Protein AF-A0A0R3PK81-F1 (afdb_monomer)

Radius of gyration: 46.03 Å; Cα contacts (8 Å, |Δi|>4): 263; chains: 1; bounding box: 126×79×112 Å

Structure (mmCIF, N/CA/C/O backbone):
data_AF-A0A0R3PK81-F1
#
_entry.id   AF-A0A0R3PK81-F1
#
loop_
_atom_site.group_PDB
_atom_site.id
_atom_site.type_symbol
_atom_site.label_atom_id
_atom_site.label_alt_id
_atom_site.label_comp_id
_atom_site.label_asym_id
_atom_site.label_entity_id
_atom_site.label_seq_id
_atom_site.pdbx_PDB_ins_code
_atom_site.Cartn_x
_atom_site.Cartn_y
_atom_site.Cartn_z
_atom_site.occupancy
_atom_site.B_iso_or_equiv
_atom_site.auth_seq_id
_atom_site.auth_comp_id
_atom_site.auth_asym_id
_atom_site.auth_atom_id
_atom_site.pdbx_PDB_model_num
ATOM 1 N N . MET A 1 1 ? 21.474 -18.000 -11.368 1.00 35.50 1 MET A N 1
ATOM 2 C CA . MET A 1 1 ? 22.900 -18.388 -11.337 1.00 35.50 1 MET A CA 1
ATOM 3 C C . MET A 1 1 ? 23.414 -18.662 -12.756 1.00 35.50 1 MET A C 1
ATOM 5 O O . MET A 1 1 ? 23.662 -19.806 -13.088 1.00 35.50 1 MET A O 1
ATOM 9 N N . TYR A 1 2 ? 23.562 -17.634 -13.599 1.00 37.22 2 TYR A N 1
ATOM 10 C CA . TYR A 1 2 ? 24.177 -17.750 -14.938 1.00 37.22 2 TYR A CA 1
ATOM 11 C C . TYR A 1 2 ? 24.846 -16.418 -15.318 1.00 37.22 2 TYR A C 1
ATOM 13 O O . TYR A 1 2 ? 24.471 -15.775 -16.287 1.00 37.22 2 TYR A O 1
ATOM 21 N N . GLY A 1 3 ? 25.775 -15.944 -14.482 1.00 41.06 3 GLY A N 1
ATOM 22 C CA . GLY A 1 3 ? 26.511 -14.689 -14.717 1.00 41.06 3 GLY A CA 1
ATOM 23 C C . GLY A 1 3 ? 28.034 -14.844 -14.759 1.00 41.06 3 GLY A C 1
ATOM 24 O O . GLY A 1 3 ? 28.729 -13.868 -14.997 1.00 41.06 3 GLY A O 1
ATOM 25 N N . GLY A 1 4 ? 28.566 -16.049 -14.517 1.00 43.94 4 GLY A N 1
ATOM 26 C CA . GLY A 1 4 ? 30.013 -16.268 -14.403 1.00 43.94 4 GLY A CA 1
ATOM 27 C C . GLY A 1 4 ? 30.737 -16.478 -15.736 1.00 43.94 4 GLY A C 1
ATOM 28 O O . GLY A 1 4 ? 31.872 -16.044 -15.874 1.00 43.94 4 GLY A O 1
ATOM 29 N N . GLN A 1 5 ? 30.096 -17.107 -16.729 1.00 47.59 5 GLN A N 1
ATOM 30 C CA . GLN A 1 5 ? 30.766 -17.498 -17.983 1.00 47.59 5 GLN A CA 1
ATOM 31 C C . GLN A 1 5 ? 31.232 -16.293 -18.817 1.00 47.59 5 GLN A C 1
ATOM 33 O O . GLN A 1 5 ? 32.364 -16.283 -19.283 1.00 47.59 5 GLN A O 1
ATOM 38 N N . SER A 1 6 ? 30.431 -15.224 -18.889 1.00 56.00 6 SER A N 1
ATOM 39 C CA . SER A 1 6 ? 30.770 -14.030 -19.679 1.00 56.00 6 SER A CA 1
ATOM 40 C C . SER A 1 6 ? 32.019 -13.286 -19.187 1.00 56.00 6 SER A C 1
ATOM 42 O O . SER A 1 6 ? 32.659 -12.599 -19.979 1.00 56.00 6 SER A O 1
ATOM 44 N N . ALA A 1 7 ? 32.362 -13.388 -17.899 1.00 56.62 7 ALA A N 1
ATOM 45 C CA . ALA A 1 7 ? 33.533 -12.716 -17.340 1.00 56.62 7 ALA A CA 1
ATOM 46 C C . ALA A 1 7 ? 34.827 -13.482 -17.656 1.00 56.62 7 ALA A C 1
ATOM 48 O O . ALA A 1 7 ? 35.825 -12.871 -18.034 1.00 56.62 7 ALA A O 1
ATOM 49 N N . TYR A 1 8 ? 34.798 -14.816 -17.568 1.00 60.50 8 TYR A N 1
ATOM 50 C CA . TYR A 1 8 ? 35.951 -15.654 -17.905 1.00 60.50 8 TYR A CA 1
ATOM 51 C C . TYR A 1 8 ? 36.264 -15.634 -19.403 1.00 60.50 8 TYR A C 1
ATOM 53 O O . TYR A 1 8 ? 37.434 -15.507 -19.753 1.00 60.50 8 TYR A O 1
ATOM 61 N N . ASP A 1 9 ? 35.249 -15.655 -20.272 1.00 64.75 9 ASP A N 1
ATOM 62 C CA . ASP A 1 9 ? 35.452 -15.556 -21.726 1.00 64.75 9 ASP A CA 1
ATOM 63 C C . ASP A 1 9 ? 36.119 -14.223 -22.105 1.00 64.75 9 ASP A C 1
ATOM 65 O O . ASP A 1 9 ? 37.091 -14.194 -22.858 1.00 64.75 9 ASP A O 1
ATOM 69 N N . SER A 1 10 ? 35.696 -13.120 -21.475 1.00 72.81 10 SER A N 1
ATOM 70 C CA . SER A 1 10 ? 36.323 -11.809 -21.689 1.00 72.81 10 SER A CA 1
ATOM 71 C C . SER A 1 10 ? 37.778 -11.746 -21.205 1.00 72.81 10 SER A C 1
ATOM 73 O O . SER A 1 10 ? 38.614 -11.095 -21.830 1.00 72.81 10 SER A O 1
ATOM 75 N N . LEU A 1 11 ? 38.109 -12.446 -20.115 1.00 73.31 11 LEU A N 1
ATOM 76 C CA . LEU A 1 11 ? 39.470 -12.502 -19.586 1.00 73.31 11 LEU A CA 1
ATOM 77 C C . LEU A 1 11 ? 40.384 -13.332 -20.496 1.00 73.31 11 LEU A C 1
ATOM 79 O O . LEU A 1 11 ? 41.530 -12.948 -20.721 1.00 73.31 11 LEU A O 1
ATOM 83 N N . ILE A 1 12 ? 39.868 -14.428 -21.059 1.00 78.88 12 ILE A N 1
ATOM 84 C CA . ILE A 1 12 ? 40.581 -15.255 -22.040 1.00 78.88 12 ILE A CA 1
ATOM 85 C C . ILE A 1 12 ? 40.908 -14.428 -23.288 1.00 78.88 12 ILE A C 1
ATOM 87 O O . ILE A 1 12 ? 42.059 -14.430 -23.723 1.00 78.88 12 ILE A O 1
ATOM 91 N N . ASP A 1 13 ? 39.958 -13.647 -23.805 1.00 80.38 13 ASP A N 1
ATOM 92 C CA . ASP A 1 13 ? 40.183 -12.771 -24.960 1.00 80.38 13 ASP A CA 1
ATOM 93 C C . ASP A 1 13 ? 41.237 -11.687 -24.679 1.00 80.38 13 ASP A C 1
ATOM 95 O O . ASP A 1 13 ? 42.085 -11.385 -25.524 1.00 80.38 13 ASP A O 1
ATOM 99 N N . VAL A 1 14 ? 41.240 -11.115 -23.472 1.00 81.94 14 VAL A N 1
ATOM 100 C CA . VAL A 1 14 ? 42.253 -10.134 -23.047 1.00 81.94 14 VAL A CA 1
ATOM 101 C C . VAL A 1 14 ? 43.639 -10.779 -22.932 1.00 81.94 14 VAL A C 1
ATOM 103 O O . VAL A 1 14 ? 44.624 -10.206 -23.410 1.00 81.94 14 VAL A O 1
ATOM 106 N N . CYS A 1 15 ? 43.729 -11.981 -22.359 1.00 81.25 15 CYS A N 1
ATOM 107 C CA . CYS A 1 15 ? 44.971 -12.749 -22.272 1.00 81.25 15 CYS A CA 1
ATOM 108 C C . CYS A 1 15 ? 45.504 -13.126 -23.661 1.00 81.25 15 CYS A C 1
ATOM 110 O O . CYS A 1 15 ? 46.689 -12.934 -23.931 1.00 81.25 15 CYS A O 1
ATOM 112 N N . LEU A 1 16 ? 44.635 -13.591 -24.564 1.00 82.62 16 LEU A N 1
ATOM 113 C CA . LEU A 1 16 ? 44.986 -13.936 -25.943 1.00 82.62 16 LEU A CA 1
ATOM 114 C C . LEU A 1 16 ? 45.496 -12.721 -26.717 1.00 82.62 16 LEU A C 1
ATOM 116 O O . LEU A 1 16 ? 46.513 -12.810 -27.399 1.00 82.62 16 LEU A O 1
ATOM 120 N N . ASN A 1 17 ? 44.855 -11.562 -26.571 1.00 83.75 17 ASN A N 1
ATOM 121 C CA . ASN A 1 17 ? 45.308 -10.330 -27.213 1.00 83.75 17 ASN A CA 1
ATOM 122 C C . ASN A 1 17 ? 46.678 -9.870 -26.691 1.00 83.75 17 ASN A C 1
ATOM 124 O O . ASN A 1 17 ? 47.531 -9.461 -27.481 1.00 83.75 17 ASN A O 1
ATOM 128 N N . SER A 1 18 ? 46.916 -9.983 -25.381 1.00 83.00 18 SER A N 1
ATOM 129 C CA . SER A 1 18 ? 48.207 -9.660 -24.761 1.00 83.00 18 SER A CA 1
ATOM 130 C C . SER A 1 18 ? 49.312 -10.634 -25.191 1.00 83.00 18 SER A C 1
ATOM 132 O O . SER A 1 18 ? 50.423 -10.210 -25.509 1.00 83.00 18 SER A O 1
ATOM 134 N N . ALA A 1 19 ? 49.007 -11.931 -25.263 1.00 82.31 19 ALA A N 1
ATOM 135 C CA . ALA A 1 19 ? 49.927 -12.953 -25.754 1.00 82.31 19 ALA A CA 1
ATOM 136 C C . ALA A 1 19 ? 50.257 -12.744 -27.238 1.00 82.31 19 ALA A C 1
ATOM 138 O O . ALA A 1 19 ? 51.425 -12.745 -27.622 1.00 82.31 19 ALA A O 1
ATOM 139 N N . MET A 1 20 ? 49.250 -12.469 -28.070 1.00 82.38 20 MET A N 1
ATOM 140 C CA . MET A 1 20 ? 49.435 -12.197 -29.497 1.00 82.38 20 MET A CA 1
ATOM 141 C C . MET A 1 20 ? 50.220 -10.907 -29.749 1.00 82.38 20 MET A C 1
ATOM 143 O O . MET A 1 20 ? 50.983 -10.846 -30.712 1.00 82.38 20 MET A O 1
ATOM 147 N N . ALA A 1 21 ? 50.085 -9.889 -28.895 1.00 82.69 21 ALA A N 1
ATOM 148 C CA . ALA A 1 21 ? 50.913 -8.687 -28.963 1.00 82.69 21 ALA A CA 1
ATOM 149 C C . ALA A 1 21 ? 52.400 -9.008 -28.731 1.00 82.69 21 ALA A C 1
ATOM 151 O O . ALA A 1 21 ? 53.239 -8.541 -29.498 1.00 82.69 21 ALA A O 1
ATOM 152 N N . ASN A 1 22 ? 52.718 -9.867 -27.757 1.00 80.50 22 ASN A N 1
ATOM 153 C CA . ASN A 1 22 ? 54.088 -10.331 -27.521 1.00 80.50 22 ASN A CA 1
ATOM 154 C C . ASN A 1 22 ? 54.607 -11.176 -28.696 1.00 80.50 22 ASN A C 1
ATOM 156 O O . ASN A 1 22 ? 55.703 -10.931 -29.197 1.00 80.50 22 ASN A O 1
ATOM 160 N N . VAL A 1 23 ? 53.798 -12.110 -29.206 1.00 83.06 23 VAL A N 1
ATOM 161 C CA . VAL A 1 23 ? 54.170 -12.986 -30.334 1.00 83.06 23 VAL A CA 1
ATOM 162 C C . VAL A 1 23 ? 54.438 -12.193 -31.618 1.00 83.06 23 VAL A C 1
ATOM 164 O O . VAL A 1 23 ? 55.363 -12.518 -32.357 1.00 83.06 23 VAL A O 1
ATOM 167 N N . ARG A 1 24 ? 53.696 -11.104 -31.867 1.00 82.44 24 ARG A N 1
ATOM 168 C CA . ARG A 1 24 ? 53.900 -10.216 -33.029 1.00 82.44 24 ARG A CA 1
ATOM 169 C C . ARG A 1 24 ? 55.255 -9.502 -33.040 1.00 82.44 24 ARG A C 1
ATOM 171 O O . ARG A 1 24 ? 55.655 -9.015 -34.093 1.00 82.44 24 ARG A O 1
ATOM 178 N N . THR A 1 25 ? 55.938 -9.415 -31.900 1.00 83.94 25 THR A N 1
ATOM 179 C CA . THR A 1 25 ? 57.243 -8.739 -31.777 1.00 83.94 25 THR A CA 1
ATOM 180 C C . THR A 1 25 ? 58.446 -9.674 -31.934 1.00 83.94 25 THR A C 1
ATOM 182 O O . THR A 1 25 ? 59.580 -9.200 -31.963 1.00 83.94 25 THR A O 1
ATOM 185 N N . LEU A 1 26 ? 58.218 -10.986 -32.057 1.00 83.19 26 LEU A N 1
ATOM 186 C CA . LEU A 1 26 ? 59.272 -11.998 -32.153 1.00 83.19 26 LEU A CA 1
ATOM 187 C C . LEU A 1 26 ? 59.778 -12.178 -33.594 1.00 83.19 26 LEU A C 1
ATOM 189 O O . LEU A 1 26 ? 59.037 -12.000 -34.561 1.00 83.19 26 LEU A O 1
ATOM 193 N N . SER A 1 27 ? 61.050 -12.565 -33.743 1.00 84.50 27 SER A N 1
ATOM 194 C CA . SER A 1 27 ? 61.638 -12.901 -35.048 1.00 84.50 27 SER A CA 1
ATOM 195 C C . SER A 1 27 ? 61.218 -14.300 -35.523 1.00 84.50 27 SER A C 1
ATOM 197 O O . SER A 1 27 ? 60.822 -15.148 -34.725 1.00 84.50 27 SER A O 1
ATOM 199 N N . MET A 1 28 ? 61.336 -14.581 -36.827 1.00 79.62 28 MET A N 1
ATOM 200 C CA . MET A 1 28 ? 60.964 -15.886 -37.409 1.00 79.62 28 MET A CA 1
ATOM 201 C C . MET A 1 28 ? 61.693 -17.082 -36.774 1.00 79.62 28 MET A C 1
ATOM 203 O O . MET A 1 28 ? 61.112 -18.156 -36.633 1.00 79.62 28 MET A O 1
ATOM 207 N N . GLU A 1 29 ? 62.945 -16.900 -36.354 1.00 79.94 29 GLU A N 1
ATOM 208 C CA . GLU A 1 29 ? 63.713 -17.931 -35.645 1.00 79.94 29 GLU A CA 1
ATOM 209 C C . GLU A 1 29 ? 63.121 -18.203 -34.255 1.00 79.94 29 GLU A C 1
ATOM 211 O O . GLU A 1 29 ? 62.910 -19.354 -33.881 1.00 79.94 29 GLU A O 1
ATOM 216 N N . GLN A 1 30 ? 62.744 -17.145 -33.531 1.00 77.88 30 GLN A N 1
ATOM 217 C CA . GLN A 1 30 ? 62.122 -17.240 -32.209 1.00 77.88 30 GLN A CA 1
ATOM 218 C C . GLN A 1 30 ? 60.699 -17.812 -32.267 1.00 77.88 30 GLN A C 1
ATOM 220 O O . GLN A 1 30 ? 60.292 -18.520 -31.352 1.00 77.88 30 GLN A O 1
ATOM 225 N N . LEU A 1 31 ? 59.949 -17.531 -33.337 1.00 80.44 31 LEU A N 1
ATOM 226 C CA . LEU A 1 31 ? 58.626 -18.107 -33.603 1.00 80.44 31 LEU A CA 1
ATOM 227 C C . LEU A 1 31 ? 58.701 -19.607 -33.908 1.00 80.44 31 LEU A C 1
ATOM 229 O O . LEU A 1 31 ? 57.870 -20.367 -33.416 1.00 80.44 31 LEU A O 1
ATOM 233 N N . ASN A 1 32 ? 59.711 -20.047 -34.662 1.00 80.88 32 ASN A N 1
ATOM 234 C CA . ASN A 1 32 ? 59.961 -21.474 -34.864 1.00 80.88 32 ASN A CA 1
ATOM 235 C C . ASN A 1 32 ? 60.354 -22.156 -33.548 1.00 80.88 32 ASN A C 1
ATOM 237 O O . ASN A 1 32 ? 59.813 -23.207 -33.222 1.00 80.88 32 ASN A O 1
ATOM 241 N N . GLU A 1 33 ? 61.223 -21.545 -32.742 1.00 80.31 33 GLU A N 1
ATOM 242 C CA . GLU A 1 33 ? 61.550 -22.075 -31.411 1.00 80.31 33 GLU A CA 1
ATOM 243 C C . GLU A 1 33 ? 60.333 -22.127 -30.475 1.00 80.31 33 GLU A C 1
ATOM 245 O O . GLU A 1 33 ? 60.235 -23.042 -29.662 1.00 80.31 33 GLU A O 1
ATOM 250 N N . LEU A 1 34 ? 59.396 -21.183 -30.598 1.00 81.31 34 LEU A N 1
ATOM 251 C CA . LEU A 1 34 ? 58.142 -21.173 -29.842 1.00 81.31 34 LEU A CA 1
ATOM 252 C C . LEU A 1 34 ? 57.194 -22.306 -30.281 1.00 81.31 34 LEU A C 1
ATOM 254 O O . LEU A 1 34 ? 56.541 -22.913 -29.440 1.00 81.31 34 LEU A O 1
ATOM 258 N N . LEU A 1 35 ? 57.134 -22.612 -31.581 1.00 79.00 35 LEU A N 1
ATOM 259 C CA . LEU A 1 35 ? 56.291 -23.677 -32.144 1.00 79.00 35 LEU A CA 1
ATOM 260 C C . LEU A 1 35 ? 56.758 -25.088 -31.770 1.00 79.00 35 LEU A C 1
ATOM 262 O O . LEU A 1 35 ? 55.932 -25.991 -31.671 1.00 79.00 35 LEU A O 1
ATOM 266 N N . TYR A 1 36 ? 58.064 -25.284 -31.577 1.00 81.62 36 TYR A N 1
ATOM 267 C CA . TYR A 1 36 ? 58.646 -26.605 -31.315 1.00 81.62 36 TYR A CA 1
ATOM 268 C C . TYR A 1 36 ? 59.046 -26.838 -29.850 1.00 81.62 36 TYR A C 1
ATOM 270 O O . TYR A 1 36 ? 59.530 -27.923 -29.530 1.00 81.62 36 TYR A O 1
ATOM 278 N N . ASN A 1 37 ? 58.870 -25.856 -28.956 1.00 83.69 37 ASN A N 1
ATOM 279 C CA . ASN A 1 37 ? 59.306 -25.964 -27.564 1.00 83.69 37 ASN A CA 1
ATOM 280 C C . ASN A 1 37 ? 58.230 -25.475 -26.578 1.00 83.69 37 ASN A C 1
ATOM 282 O O . ASN A 1 37 ? 58.131 -24.285 -26.273 1.00 83.69 37 ASN A O 1
ATOM 286 N N . GLU A 1 38 ? 57.447 -26.417 -26.043 1.00 80.88 38 GLU A N 1
ATOM 287 C CA . GLU A 1 38 ? 56.318 -26.156 -25.131 1.00 80.88 38 GLU A CA 1
ATOM 288 C C . GLU A 1 38 ? 56.734 -25.403 -23.856 1.00 80.88 38 GLU A C 1
ATOM 290 O O . GLU A 1 38 ? 56.055 -24.474 -23.435 1.00 80.88 38 GLU A O 1
ATOM 295 N N . SER A 1 39 ? 57.923 -25.681 -23.312 1.00 84.81 39 SER A N 1
ATOM 296 C CA . SER A 1 39 ? 58.460 -24.974 -22.133 1.00 84.81 39 SER A CA 1
ATOM 297 C C . SER A 1 39 ? 58.601 -23.454 -22.329 1.00 84.81 39 SER A C 1
ATOM 299 O O . SER A 1 39 ? 58.505 -22.658 -21.388 1.00 84.81 39 SER A O 1
ATOM 301 N N . ARG A 1 40 ? 58.815 -23.020 -23.575 1.00 80.25 40 ARG A N 1
ATOM 302 C CA . ARG A 1 40 ? 58.927 -21.604 -23.925 1.00 80.25 40 ARG A CA 1
ATOM 303 C C . ARG A 1 40 ? 57.557 -20.949 -24.089 1.00 80.25 40 ARG A C 1
ATOM 305 O O . ARG A 1 40 ? 57.422 -19.766 -23.789 1.00 80.25 40 ARG A O 1
ATOM 312 N N . LEU A 1 41 ? 56.551 -21.715 -24.511 1.00 80.81 41 LEU A N 1
ATOM 313 C CA . LEU A 1 41 ? 55.152 -21.290 -24.487 1.00 80.81 41 LEU A CA 1
ATOM 314 C C . LEU A 1 41 ? 54.662 -21.126 -23.045 1.00 80.81 41 LEU A C 1
ATOM 316 O O . LEU A 1 41 ? 54.099 -20.083 -22.731 1.00 80.81 41 LEU A O 1
ATOM 320 N N . ASP A 1 42 ? 54.962 -22.075 -22.158 1.00 83.75 42 ASP A N 1
ATOM 321 C CA . ASP A 1 42 ? 54.586 -21.990 -20.741 1.00 83.75 42 ASP A CA 1
ATOM 322 C C . ASP A 1 42 ? 55.223 -20.778 -20.054 1.00 83.75 42 ASP A C 1
ATOM 324 O O . ASP A 1 42 ? 54.539 -20.003 -19.393 1.00 83.75 42 ASP A O 1
ATOM 328 N N . SER A 1 43 ? 56.514 -20.524 -20.292 1.00 83.56 43 SER A N 1
ATOM 329 C CA . SER A 1 43 ? 57.165 -19.330 -19.730 1.00 83.56 43 SER A CA 1
ATOM 330 C C . SER A 1 43 ? 56.619 -18.015 -20.306 1.00 83.56 43 SER A C 1
ATOM 332 O O . SER A 1 43 ? 56.566 -17.011 -19.593 1.00 83.56 43 SER A O 1
ATOM 334 N N . LEU A 1 44 ? 56.159 -18.003 -21.565 1.00 82.50 44 LEU A N 1
ATOM 335 C CA . LEU A 1 44 ? 55.450 -16.859 -22.141 1.00 82.50 44 LEU A CA 1
ATOM 336 C C . LEU A 1 44 ? 54.091 -16.655 -21.457 1.00 82.50 44 LEU A C 1
ATOM 338 O O . LEU A 1 44 ? 53.754 -15.518 -21.134 1.00 82.50 44 LEU A O 1
ATOM 342 N N . ILE A 1 45 ? 53.345 -17.731 -21.207 1.00 82.75 45 ILE A N 1
ATOM 343 C CA . ILE A 1 45 ? 52.053 -17.710 -20.511 1.00 82.75 45 ILE A CA 1
ATOM 344 C C . ILE A 1 45 ? 52.234 -17.212 -19.066 1.00 82.75 45 ILE A C 1
ATOM 346 O O . ILE A 1 45 ? 51.557 -16.269 -18.663 1.00 82.75 45 ILE A O 1
ATOM 350 N N . ASP A 1 46 ? 53.209 -17.732 -18.322 1.00 83.75 46 ASP A N 1
ATOM 351 C CA . ASP A 1 46 ? 53.513 -17.299 -16.949 1.00 83.75 46 ASP A CA 1
ATOM 352 C C . ASP A 1 46 ? 53.985 -15.836 -16.868 1.00 83.75 46 ASP A C 1
ATOM 354 O O . ASP A 1 46 ? 53.774 -15.148 -15.864 1.00 83.75 46 ASP A O 1
ATOM 358 N N . SER A 1 47 ? 54.611 -15.329 -17.937 1.00 82.56 47 SER A N 1
ATOM 359 C CA . SER A 1 47 ? 55.032 -13.927 -18.028 1.00 82.56 47 SER A CA 1
ATOM 360 C C . SER A 1 47 ? 53.871 -12.951 -18.241 1.00 82.56 47 SER A C 1
ATOM 362 O O . SER A 1 47 ? 54.044 -11.744 -18.032 1.00 82.56 47 SER A O 1
ATOM 364 N N . LEU A 1 48 ? 52.690 -13.443 -18.644 1.00 85.69 48 LEU A N 1
ATOM 365 C CA . LEU A 1 48 ? 51.531 -12.592 -18.886 1.00 85.69 48 LEU A CA 1
ATOM 366 C C . LEU A 1 48 ? 51.095 -11.915 -17.578 1.00 85.69 48 LEU A C 1
ATOM 368 O O . LEU A 1 48 ? 50.866 -12.585 -16.564 1.00 85.69 48 LEU A O 1
ATOM 372 N N . PRO A 1 49 ? 50.927 -10.581 -17.577 1.00 82.31 49 PRO A N 1
ATOM 373 C CA . PRO A 1 49 ? 50.585 -9.840 -16.368 1.00 82.31 49 PRO A CA 1
ATOM 374 C C . PRO A 1 49 ? 49.236 -10.273 -15.781 1.00 82.31 49 PRO A C 1
ATOM 376 O O . PRO A 1 49 ? 49.085 -10.259 -14.562 1.00 82.31 49 PRO A O 1
ATOM 379 N N . GLN A 1 50 ? 48.300 -10.702 -16.636 1.00 82.81 50 GLN A N 1
ATOM 380 C CA . GLN A 1 50 ? 46.977 -11.191 -16.250 1.00 82.81 50 GLN A CA 1
ATOM 381 C C . GLN A 1 50 ? 47.029 -12.527 -15.503 1.00 82.81 50 GLN A C 1
ATOM 383 O O . GLN A 1 50 ? 46.169 -12.784 -14.678 1.00 82.81 50 GLN A O 1
ATOM 388 N N . ILE A 1 51 ? 48.015 -13.386 -15.774 1.00 83.25 51 ILE A N 1
ATOM 389 C CA . ILE A 1 51 ? 48.161 -14.679 -15.084 1.00 83.25 51 ILE A CA 1
ATOM 390 C C . ILE A 1 51 ? 48.941 -14.484 -13.784 1.00 83.25 51 ILE A C 1
ATOM 392 O O . ILE A 1 51 ? 48.586 -15.038 -12.744 1.00 83.25 51 ILE A O 1
ATOM 396 N N . ARG A 1 52 ? 49.946 -13.604 -13.809 1.00 84.94 52 ARG A N 1
ATOM 397 C CA . ARG A 1 52 ? 50.764 -13.273 -12.641 1.00 84.94 52 ARG A CA 1
ATOM 398 C C . ARG A 1 52 ? 49.992 -12.550 -11.529 1.00 84.94 52 ARG A C 1
ATOM 400 O O . ARG A 1 52 ? 50.401 -12.637 -10.375 1.00 84.94 52 ARG A O 1
ATOM 407 N N . CYS A 1 53 ? 48.912 -11.827 -11.841 1.00 85.50 53 CYS A N 1
ATOM 408 C CA . CYS A 1 53 ? 48.099 -11.135 -10.832 1.00 85.50 53 CYS A CA 1
ATOM 409 C C . CYS A 1 53 ? 47.078 -12.044 -10.123 1.00 85.50 53 CYS A C 1
ATOM 411 O O . CYS A 1 53 ? 46.707 -11.747 -8.987 1.00 85.50 53 CYS A O 1
ATOM 413 N N . LEU A 1 54 ? 46.691 -13.182 -10.718 1.00 84.75 54 LEU A N 1
ATOM 414 C CA . LEU A 1 54 ? 45.678 -14.091 -10.156 1.00 84.75 54 LEU A CA 1
ATOM 415 C C . LEU A 1 54 ? 46.009 -14.613 -8.746 1.00 84.75 54 LEU A C 1
ATOM 417 O O . LEU A 1 54 ? 45.101 -14.652 -7.914 1.00 84.75 54 LEU A O 1
ATOM 421 N N . PRO A 1 55 ? 47.257 -15.002 -8.408 1.00 88.00 55 PRO A N 1
ATOM 422 C CA . PRO A 1 55 ? 47.588 -15.424 -7.048 1.00 88.00 55 PRO A CA 1
ATOM 423 C C . PRO A 1 55 ? 47.379 -14.306 -6.021 1.00 88.00 55 PRO A C 1
ATOM 425 O O . PRO A 1 55 ? 46.828 -14.558 -4.951 1.00 88.00 55 PRO A O 1
ATOM 428 N N . THR A 1 56 ? 47.753 -13.070 -6.363 1.00 89.88 56 THR A N 1
ATOM 429 C CA . THR A 1 56 ? 47.570 -11.897 -5.499 1.00 89.88 56 THR A CA 1
ATOM 430 C C . THR A 1 56 ? 46.095 -11.537 -5.349 1.00 89.88 56 THR A C 1
ATOM 432 O O . THR A 1 56 ? 45.647 -11.262 -4.241 1.00 89.88 56 THR A O 1
ATOM 435 N N . GLU A 1 57 ? 45.312 -11.593 -6.429 1.00 87.38 57 GLU A N 1
ATOM 436 C CA . GLU A 1 57 ? 43.857 -11.396 -6.380 1.00 87.38 57 GLU A CA 1
ATOM 437 C C . GLU A 1 57 ? 43.170 -12.471 -5.531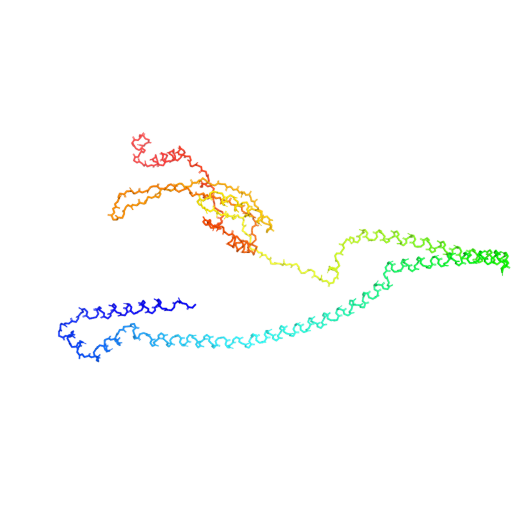 1.00 87.38 57 GLU A C 1
ATOM 439 O O . GLU A 1 57 ? 42.296 -12.163 -4.718 1.00 87.38 57 GLU A O 1
ATOM 444 N N . ARG A 1 58 ? 43.608 -13.731 -5.647 1.00 91.75 58 ARG A N 1
ATOM 445 C CA . ARG A 1 58 ? 43.128 -14.836 -4.809 1.00 91.75 58 ARG A CA 1
ATOM 446 C C . ARG A 1 58 ? 43.439 -14.589 -3.337 1.00 91.75 58 ARG A C 1
ATOM 448 O O . ARG A 1 58 ? 42.567 -14.772 -2.494 1.00 91.75 58 ARG A O 1
ATOM 455 N N . GLU A 1 59 ? 44.669 -14.201 -3.016 1.00 93.94 59 GLU A N 1
ATOM 456 C CA . GLU A 1 59 ? 45.076 -13.890 -1.642 1.00 93.94 59 GLU A CA 1
ATOM 457 C C . GLU A 1 59 ? 44.314 -12.689 -1.079 1.00 93.94 59 GLU A C 1
ATOM 459 O O . GLU A 1 59 ? 43.847 -12.748 0.058 1.00 93.94 59 GLU A O 1
ATOM 464 N N . ALA A 1 60 ? 44.098 -11.647 -1.885 1.00 92.62 60 ALA A N 1
ATOM 465 C CA . ALA A 1 60 ? 43.283 -10.496 -1.514 1.00 92.62 60 ALA A CA 1
ATOM 466 C C . ALA A 1 60 ? 41.824 -10.899 -1.241 1.00 92.62 60 ALA A C 1
ATOM 468 O O . ALA A 1 60 ? 41.265 -10.517 -0.213 1.00 92.62 60 ALA A O 1
ATOM 469 N N . GLY A 1 61 ? 41.227 -11.732 -2.099 1.00 92.69 61 GLY A N 1
ATOM 470 C CA . GLY A 1 61 ? 39.875 -12.258 -1.905 1.00 92.69 61 GLY A CA 1
ATOM 471 C C . GLY A 1 61 ? 39.757 -13.156 -0.669 1.00 92.69 61 GLY A C 1
ATOM 472 O O . GLY A 1 61 ? 38.786 -13.062 0.080 1.00 92.69 61 GLY A O 1
ATOM 473 N N . LEU A 1 62 ? 40.766 -13.988 -0.395 1.00 94.69 62 LEU A N 1
ATOM 474 C CA . LEU A 1 62 ? 40.821 -14.800 0.824 1.00 94.69 62 LEU A CA 1
ATOM 475 C C . LEU A 1 62 ? 40.946 -13.930 2.078 1.00 94.69 62 LEU A C 1
ATOM 477 O O . LEU A 1 62 ? 40.237 -14.173 3.053 1.00 94.69 62 LEU A O 1
ATOM 481 N N . ALA A 1 63 ? 41.799 -12.906 2.052 1.00 95.31 63 ALA A N 1
ATOM 482 C CA . ALA A 1 63 ? 41.947 -11.962 3.154 1.00 95.31 63 ALA A CA 1
ATOM 483 C C . ALA A 1 63 ? 40.654 -11.170 3.401 1.00 95.31 63 ALA A C 1
ATOM 485 O O . ALA A 1 63 ? 40.252 -11.002 4.552 1.00 95.31 63 ALA A O 1
ATOM 486 N N . GLN A 1 64 ? 39.968 -10.746 2.335 1.00 95.69 64 GLN A N 1
ATOM 487 C CA . GLN A 1 64 ? 38.673 -10.072 2.414 1.00 95.69 64 GLN A CA 1
ATOM 488 C C . GLN A 1 64 ? 37.588 -10.986 2.993 1.00 95.69 64 GLN A C 1
ATOM 490 O O . GLN A 1 64 ? 36.864 -10.591 3.901 1.00 95.69 64 GLN A O 1
ATOM 495 N N . ASN A 1 65 ? 37.476 -12.221 2.507 1.00 95.00 65 ASN A N 1
ATOM 496 C CA . ASN A 1 65 ? 36.501 -13.172 3.037 1.00 95.00 65 ASN A CA 1
ATOM 497 C C . ASN A 1 65 ? 36.781 -13.500 4.505 1.00 95.00 65 ASN A C 1
ATOM 499 O O . ASN A 1 65 ? 35.851 -13.600 5.303 1.00 95.00 65 ASN A O 1
ATOM 503 N N . LYS A 1 66 ? 38.060 -13.630 4.873 1.00 96.69 66 LYS A N 1
ATOM 504 C CA . LYS A 1 66 ? 38.473 -13.869 6.254 1.00 96.69 66 LYS A CA 1
ATOM 505 C C . LYS A 1 66 ? 38.109 -12.696 7.163 1.00 96.69 66 LYS A C 1
ATOM 507 O O . LYS A 1 66 ? 37.502 -12.927 8.202 1.00 96.69 66 LYS A O 1
ATOM 512 N N . SER A 1 67 ? 38.411 -11.460 6.768 1.00 95.38 67 SER A N 1
ATOM 513 C CA . SER A 1 67 ? 38.067 -10.281 7.572 1.00 95.38 67 SER A CA 1
ATOM 514 C C . SER A 1 67 ? 36.552 -10.087 7.697 1.00 95.38 67 SER A C 1
ATOM 516 O O . SER A 1 67 ? 36.067 -9.758 8.777 1.00 95.38 67 SER A O 1
ATOM 518 N N . LEU A 1 68 ? 35.786 -10.370 6.636 1.00 95.19 68 LEU A N 1
ATOM 519 C CA . LEU A 1 68 ? 34.321 -10.381 6.682 1.00 95.19 68 LEU A CA 1
ATOM 520 C C . LEU A 1 68 ? 33.784 -11.455 7.636 1.00 95.19 68 LEU A C 1
ATOM 522 O O . LEU A 1 68 ? 32.866 -11.185 8.408 1.00 95.19 68 LEU A O 1
ATOM 526 N N . ALA A 1 69 ? 34.356 -12.661 7.612 1.00 94.88 69 ALA A N 1
ATOM 527 C CA . ALA A 1 69 ? 33.972 -13.733 8.524 1.00 94.88 69 ALA A CA 1
ATOM 528 C C . ALA A 1 69 ? 34.296 -13.381 9.985 1.00 94.88 69 ALA A C 1
ATOM 530 O O . ALA A 1 69 ? 33.446 -13.554 10.854 1.00 94.88 69 ALA A O 1
ATOM 531 N N . GLU A 1 70 ? 35.482 -12.831 10.250 1.00 95.62 70 GLU A N 1
ATOM 532 C CA . GLU A 1 70 ? 35.886 -12.364 11.581 1.00 95.62 70 GLU A CA 1
ATOM 533 C C . GLU A 1 70 ? 34.972 -11.241 12.087 1.00 95.62 70 GLU A C 1
ATOM 535 O O . GLU A 1 70 ? 34.543 -11.268 13.240 1.00 95.62 70 GLU A O 1
ATOM 540 N N . TRP A 1 71 ? 34.608 -10.288 11.224 1.00 95.56 71 TRP A N 1
ATOM 541 C CA . TRP A 1 71 ? 33.667 -9.226 11.574 1.00 95.56 71 TRP A CA 1
ATOM 542 C C . TRP A 1 71 ? 32.267 -9.772 11.880 1.00 95.56 71 TRP A C 1
ATOM 544 O O . TRP A 1 71 ? 31.672 -9.377 12.882 1.00 95.56 71 TRP A O 1
ATOM 554 N N . ASN A 1 72 ? 31.762 -10.713 11.075 1.00 93.25 72 ASN A N 1
ATOM 555 C CA . ASN A 1 72 ? 30.471 -11.364 11.311 1.00 93.25 72 ASN A CA 1
ATOM 556 C C . ASN A 1 72 ? 30.451 -12.121 12.648 1.00 93.25 72 ASN A C 1
ATOM 558 O O . ASN A 1 72 ? 29.514 -11.954 13.428 1.00 93.25 72 ASN A O 1
ATOM 562 N N . LEU A 1 73 ? 31.501 -12.897 12.943 1.00 95.00 73 LEU A N 1
ATOM 563 C CA . LEU A 1 73 ? 31.652 -13.603 14.221 1.00 95.00 73 LEU A CA 1
ATOM 564 C C . LEU A 1 73 ? 31.749 -12.625 15.399 1.00 95.00 73 LEU A C 1
ATOM 566 O O . LEU A 1 73 ? 31.161 -12.854 16.451 1.00 95.00 73 LEU A O 1
ATOM 570 N N . ALA A 1 74 ? 32.423 -11.486 15.222 1.00 95.19 74 ALA A N 1
ATOM 571 C CA . ALA A 1 74 ? 32.501 -10.457 16.256 1.00 95.19 74 ALA A CA 1
ATOM 572 C C . ALA A 1 74 ? 31.139 -9.807 16.575 1.00 95.19 74 ALA A C 1
ATOM 574 O O . ALA A 1 74 ? 30.963 -9.275 17.673 1.00 95.19 74 ALA A O 1
ATOM 575 N N . GLN A 1 75 ? 30.167 -9.841 15.653 1.00 93.25 75 GLN A N 1
ATOM 576 C CA . GLN A 1 75 ? 28.811 -9.335 15.906 1.00 93.25 75 GLN A CA 1
ATOM 577 C C . GLN A 1 75 ? 27.910 -10.336 16.644 1.00 93.25 75 GLN A C 1
ATOM 579 O O . GLN A 1 75 ? 26.960 -9.912 17.306 1.00 93.25 75 GLN A O 1
ATOM 584 N N . GLU A 1 76 ? 28.200 -11.636 16.572 1.00 94.12 76 GLU A N 1
ATOM 585 C CA . GLU A 1 76 ? 27.424 -12.706 17.211 1.00 94.12 76 GLU A CA 1
ATOM 586 C C . GLU A 1 76 ? 27.120 -12.460 18.705 1.00 94.12 76 GLU A C 1
ATOM 588 O O . GLU A 1 76 ? 25.938 -12.444 19.057 1.00 94.12 76 GLU A O 1
ATOM 593 N N . PRO A 1 77 ? 28.091 -12.130 19.587 1.00 94.81 77 PRO A N 1
ATOM 594 C CA . PRO A 1 77 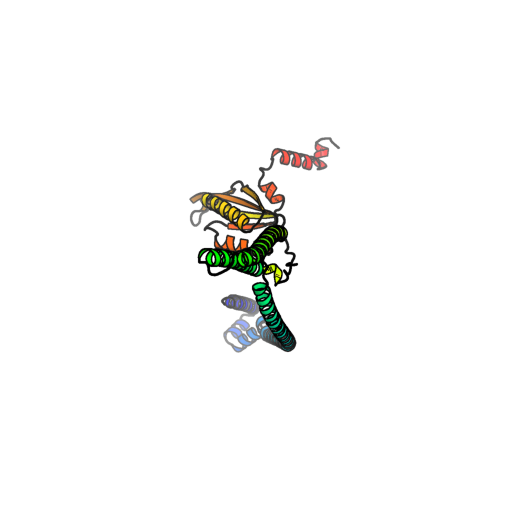? 27.803 -11.936 21.012 1.00 94.81 77 PRO A CA 1
ATOM 595 C C . PRO A 1 77 ? 26.863 -10.754 21.279 1.00 94.81 77 PRO A C 1
ATOM 597 O O . PRO A 1 77 ? 26.035 -10.804 22.189 1.00 94.81 77 PRO A O 1
ATOM 600 N N . LYS A 1 78 ? 26.953 -9.686 20.475 1.00 94.75 78 LYS A N 1
ATOM 601 C CA . LYS A 1 78 ? 26.052 -8.532 20.584 1.00 94.75 78 LYS A CA 1
ATOM 602 C C . LYS A 1 78 ? 24.634 -8.911 20.163 1.00 94.75 78 LYS A C 1
ATOM 604 O O . LYS A 1 78 ? 23.672 -8.509 20.820 1.00 94.75 78 LYS A O 1
ATOM 609 N N . LEU A 1 79 ? 24.500 -9.672 19.077 1.00 94.19 79 LEU A N 1
ATOM 610 C CA . LEU A 1 79 ? 23.207 -10.171 18.613 1.00 94.19 79 LEU A CA 1
ATOM 611 C C . LEU A 1 79 ? 22.580 -11.115 19.639 1.00 94.19 79 LEU A C 1
ATOM 613 O O . LEU A 1 79 ? 21.385 -11.003 19.905 1.00 94.19 79 LEU A O 1
ATOM 617 N N . ASP A 1 80 ? 23.371 -11.981 20.263 1.00 95.00 80 ASP A N 1
ATOM 618 C CA . ASP A 1 80 ? 22.883 -12.897 21.289 1.00 95.00 80 ASP A CA 1
ATOM 619 C C . ASP A 1 80 ? 22.494 -12.171 22.577 1.00 95.00 80 ASP A C 1
ATOM 621 O O . ASP A 1 80 ? 21.445 -12.467 23.152 1.00 95.00 80 ASP A O 1
ATOM 625 N N . GLN A 1 81 ? 23.247 -11.146 22.987 1.00 96.12 81 GLN A N 1
ATOM 626 C CA . GLN A 1 81 ? 22.852 -10.289 24.104 1.00 96.12 81 GLN A CA 1
ATOM 627 C C . GLN A 1 81 ? 21.512 -9.590 23.828 1.00 96.12 81 GLN A C 1
ATOM 629 O O . GLN A 1 81 ? 20.627 -9.600 24.685 1.00 96.12 81 GLN A O 1
ATOM 634 N N . LEU A 1 82 ? 21.333 -9.019 22.632 1.00 94.19 82 LEU A N 1
ATOM 635 C CA . LEU A 1 82 ? 20.077 -8.375 22.233 1.00 94.19 82 LEU A CA 1
ATOM 636 C C . LEU A 1 82 ? 18.923 -9.379 22.156 1.00 94.19 82 LEU A C 1
ATOM 638 O O . LEU A 1 82 ? 17.830 -9.092 22.638 1.00 94.19 82 LEU A O 1
ATOM 642 N N . ARG A 1 83 ? 19.155 -10.578 21.613 1.00 95.88 83 ARG A N 1
ATOM 643 C CA . ARG A 1 83 ? 18.161 -11.662 21.596 1.00 95.88 83 ARG A CA 1
ATOM 644 C C . ARG A 1 83 ? 17.734 -12.054 23.004 1.00 95.88 83 ARG A C 1
ATOM 646 O O . ARG A 1 83 ? 16.539 -12.196 23.251 1.00 95.88 83 ARG A O 1
ATOM 653 N N . MET A 1 84 ? 18.684 -12.189 23.926 1.00 95.62 84 MET A N 1
ATOM 654 C CA . MET A 1 84 ? 18.388 -12.484 25.325 1.00 95.62 84 MET A CA 1
ATOM 655 C C . MET A 1 84 ? 17.580 -11.361 25.979 1.00 95.62 84 MET A C 1
ATOM 657 O O . MET A 1 84 ? 16.601 -11.656 26.653 1.00 95.62 84 MET A O 1
ATOM 661 N N . GLN A 1 85 ? 17.916 -10.091 25.732 1.00 95.88 85 GLN A N 1
ATOM 662 C CA . GLN A 1 85 ? 17.133 -8.948 26.225 1.00 95.88 85 GLN A CA 1
ATOM 663 C C . GLN A 1 85 ? 15.706 -8.928 25.668 1.00 95.88 85 GLN A C 1
ATOM 665 O O . GLN A 1 85 ? 14.755 -8.682 26.404 1.00 95.88 85 GLN A O 1
ATOM 670 N N . VAL A 1 86 ? 15.534 -9.210 24.376 1.00 95.62 86 VAL A N 1
ATOM 671 C CA . VAL A 1 86 ? 14.204 -9.296 23.757 1.00 95.62 86 VAL A CA 1
ATOM 672 C C . VAL A 1 86 ? 13.406 -10.441 24.370 1.00 95.62 86 VAL A C 1
ATOM 674 O O . VAL A 1 86 ? 12.225 -10.272 24.664 1.00 95.62 86 VAL A O 1
ATOM 677 N N . LYS A 1 87 ? 14.045 -11.589 24.609 1.00 96.31 87 LYS A N 1
ATOM 678 C CA . LYS A 1 87 ? 13.403 -12.739 25.243 1.00 96.31 87 LYS A CA 1
ATOM 679 C C . LYS A 1 87 ? 12.949 -12.419 26.668 1.00 96.31 87 LYS A C 1
ATOM 681 O O . LYS A 1 87 ? 11.795 -12.675 26.992 1.00 96.31 87 LYS A O 1
ATOM 686 N N . THR A 1 88 ? 13.806 -11.812 27.490 1.00 96.38 88 THR A N 1
ATOM 687 C CA . THR A 1 88 ? 13.448 -11.458 28.873 1.00 96.38 88 THR A CA 1
ATOM 688 C C . THR A 1 88 ? 12.352 -10.397 28.924 1.00 96.38 88 THR A C 1
ATOM 690 O O . THR A 1 88 ? 11.415 -10.531 29.707 1.00 96.38 88 THR A O 1
ATOM 693 N N . LEU A 1 89 ? 12.411 -9.375 28.064 1.00 96.38 89 LEU A N 1
ATOM 694 C CA . LEU A 1 89 ? 11.349 -8.371 27.947 1.00 96.38 89 LEU A CA 1
ATOM 695 C C . LEU A 1 89 ? 10.027 -8.989 27.485 1.00 96.38 89 LEU A C 1
ATOM 697 O O . LEU A 1 89 ? 8.969 -8.627 27.996 1.00 96.38 89 LEU A O 1
ATOM 701 N N . HIS A 1 90 ? 10.070 -9.932 26.542 1.00 95.50 90 HIS A N 1
ATOM 702 C CA . HIS A 1 90 ? 8.876 -10.636 26.089 1.00 95.50 90 HIS A CA 1
ATOM 703 C C . HIS A 1 90 ? 8.266 -11.488 27.206 1.00 95.50 90 HIS A C 1
ATOM 705 O O . HIS A 1 90 ? 7.061 -11.421 27.426 1.00 95.50 90 HIS A O 1
ATOM 711 N N . GLU A 1 91 ? 9.082 -12.232 27.954 1.00 96.56 91 GLU A N 1
ATOM 712 C CA . GLU A 1 91 ? 8.628 -13.006 29.115 1.00 96.56 91 GLU A CA 1
ATOM 713 C C . GLU A 1 91 ? 7.986 -12.101 30.182 1.00 96.56 91 GLU A C 1
ATOM 715 O O . GLU A 1 91 ? 6.913 -12.422 30.693 1.00 96.56 91 GLU A O 1
ATOM 720 N N . GLN A 1 92 ? 8.577 -10.932 30.459 1.00 95.81 92 GLN A N 1
ATOM 721 C CA . GLN A 1 92 ? 7.994 -9.926 31.356 1.00 95.81 92 GLN A CA 1
ATOM 722 C C . GLN A 1 92 ? 6.656 -9.388 30.832 1.00 95.81 92 GLN A C 1
ATOM 724 O O . GLN A 1 92 ? 5.693 -9.289 31.592 1.00 95.81 92 GLN A O 1
ATOM 729 N N . ALA A 1 93 ? 6.568 -9.071 29.539 1.00 92.69 93 ALA A N 1
ATOM 730 C CA . ALA A 1 93 ? 5.339 -8.584 28.919 1.00 92.69 93 ALA A CA 1
ATOM 731 C C . ALA A 1 93 ? 4.225 -9.641 28.942 1.00 92.69 93 ALA A C 1
ATOM 733 O O . ALA A 1 93 ? 3.072 -9.308 29.205 1.00 92.69 93 ALA A O 1
ATOM 734 N N . VAL A 1 94 ? 4.560 -10.915 28.713 1.00 95.62 94 VAL A N 1
ATOM 735 C CA . VAL A 1 94 ? 3.610 -12.032 28.809 1.00 95.62 94 VAL A CA 1
ATOM 736 C C . VAL A 1 94 ? 3.129 -12.204 30.248 1.00 95.62 94 VAL A C 1
ATOM 738 O O . VAL A 1 94 ? 1.925 -12.315 30.461 1.00 95.62 94 VAL A O 1
ATOM 741 N N . ALA A 1 95 ? 4.025 -12.155 31.238 1.00 95.50 95 ALA A N 1
ATOM 742 C CA . ALA A 1 95 ? 3.640 -12.237 32.647 1.00 95.50 95 ALA A CA 1
ATOM 743 C C . ALA A 1 95 ? 2.683 -11.097 33.041 1.00 95.50 95 ALA A C 1
ATOM 745 O O . ALA A 1 95 ? 1.594 -11.358 33.554 1.00 95.50 95 ALA A O 1
ATOM 746 N N . LEU A 1 96 ? 3.032 -9.848 32.708 1.00 94.00 96 LEU A N 1
ATOM 747 C CA . LEU A 1 96 ? 2.175 -8.682 32.949 1.00 94.00 96 LEU A CA 1
ATOM 748 C C . LEU A 1 96 ? 0.830 -8.801 32.228 1.00 94.00 96 LEU A C 1
ATOM 750 O O . LEU A 1 96 ? -0.203 -8.486 32.809 1.00 94.00 96 LEU A O 1
ATOM 754 N N . ARG A 1 97 ? 0.820 -9.297 30.987 1.00 93.12 97 ARG A N 1
ATOM 755 C CA . ARG A 1 97 ? -0.415 -9.539 30.236 1.00 93.12 97 ARG A CA 1
ATOM 756 C C . ARG A 1 97 ? -1.306 -10.571 30.925 1.00 93.12 97 ARG A C 1
ATOM 758 O O . ARG A 1 97 ? -2.506 -10.356 31.026 1.00 93.12 97 ARG A O 1
ATOM 765 N N . THR A 1 98 ? -0.746 -11.674 31.416 1.00 94.31 98 THR A N 1
ATOM 766 C CA . THR A 1 98 ? -1.551 -12.664 32.149 1.00 94.31 98 THR A CA 1
ATOM 767 C C . THR A 1 98 ? -2.119 -12.077 33.441 1.00 94.31 98 THR A C 1
ATOM 769 O O . THR A 1 98 ? -3.278 -12.320 33.771 1.00 94.31 98 THR A O 1
ATOM 772 N N . GLU A 1 99 ? -1.357 -11.235 34.145 1.00 95.44 99 GLU A N 1
ATOM 773 C CA . GLU A 1 99 ? -1.846 -10.534 35.332 1.00 95.44 99 GLU A CA 1
ATOM 774 C C . GLU A 1 99 ? -2.998 -9.580 34.981 1.00 95.44 99 GLU A C 1
ATOM 776 O O . GLU A 1 99 ? -4.061 -9.647 35.603 1.00 95.44 99 GLU A O 1
ATOM 781 N N . THR A 1 100 ? -2.855 -8.757 33.938 1.00 92.25 100 THR A N 1
ATOM 782 C CA . THR A 1 100 ? -3.921 -7.844 33.499 1.00 92.25 100 THR A CA 1
ATOM 783 C C . THR A 1 100 ? -5.150 -8.585 32.977 1.00 92.25 100 THR A C 1
ATOM 785 O O . THR A 1 100 ? -6.266 -8.157 33.262 1.00 92.25 100 THR A O 1
ATOM 788 N N . GLU A 1 101 ? -4.987 -9.721 32.295 1.00 90.19 101 GLU A N 1
ATOM 789 C CA . GLU A 1 101 ? -6.093 -10.591 31.877 1.00 90.19 101 GLU A CA 1
ATOM 790 C C . GLU A 1 101 ? -6.848 -11.168 33.085 1.00 90.19 101 GLU A C 1
ATOM 792 O O . GLU A 1 101 ? -8.080 -11.154 33.098 1.00 90.19 101 GLU A O 1
ATOM 797 N N . THR A 1 102 ? -6.150 -11.602 34.143 1.00 94.31 102 THR A N 1
ATOM 798 C CA . THR A 1 102 ? -6.822 -12.078 35.368 1.00 94.31 102 THR A CA 1
ATOM 799 C C . THR A 1 102 ? -7.547 -10.957 36.114 1.00 94.31 102 THR A C 1
ATOM 801 O O . THR A 1 102 ? -8.660 -11.160 36.606 1.00 94.31 102 THR A O 1
ATOM 804 N N . LEU A 1 103 ? -6.956 -9.759 36.182 1.00 92.25 103 LEU A N 1
ATOM 805 C CA . LEU A 1 103 ? -7.590 -8.587 36.786 1.00 92.25 103 LEU A CA 1
ATOM 806 C C . LEU A 1 103 ? -8.808 -8.136 35.979 1.00 92.25 103 LEU A C 1
ATOM 808 O O . LEU A 1 103 ? -9.838 -7.819 36.570 1.00 92.25 103 LEU A O 1
ATOM 812 N N . LYS A 1 104 ? -8.721 -8.174 34.647 1.00 88.94 104 LYS A N 1
ATOM 813 C CA . LYS A 1 104 ? -9.844 -7.922 33.745 1.00 88.94 104 LYS A CA 1
ATOM 814 C C . LYS A 1 104 ? -10.961 -8.937 33.954 1.00 88.94 104 LYS A C 1
ATOM 816 O O . LYS A 1 104 ? -12.097 -8.524 34.118 1.00 88.94 104 LYS A O 1
ATOM 821 N N . ALA A 1 105 ? -10.654 -10.231 34.041 1.00 90.19 105 ALA A N 1
ATOM 822 C CA . ALA A 1 105 ? -11.669 -11.252 34.298 1.00 90.19 105 ALA A CA 1
ATOM 823 C C . ALA A 1 105 ? -12.404 -11.011 35.630 1.00 90.19 105 ALA A C 1
ATOM 825 O O . ALA A 1 105 ? -13.631 -11.063 35.679 1.00 90.19 105 ALA A O 1
ATOM 826 N N . ARG A 1 106 ? -11.670 -10.660 36.699 1.00 91.12 106 ARG A N 1
ATOM 827 C CA . ARG A 1 106 ? -12.274 -10.272 37.989 1.00 91.12 106 ARG A CA 1
ATOM 828 C 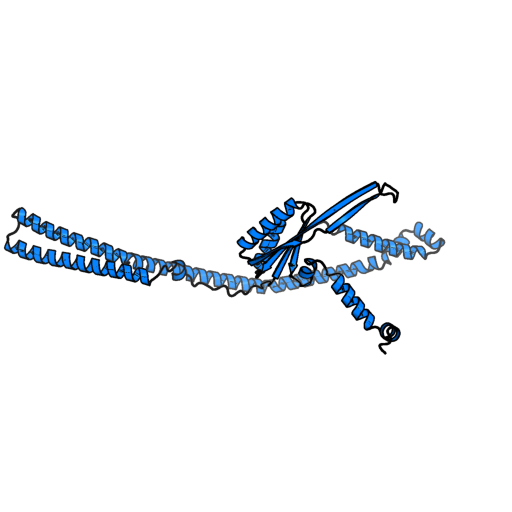C . ARG A 1 106 ? -13.118 -9.003 37.872 1.00 91.12 106 ARG A C 1
ATOM 830 O O . ARG A 1 106 ? -14.181 -8.914 38.483 1.00 91.12 106 ARG A O 1
ATOM 837 N N . LEU A 1 107 ? -12.652 -8.016 37.107 1.00 87.44 107 LEU A N 1
ATOM 838 C CA . LEU A 1 107 ? -13.399 -6.786 36.858 1.00 87.44 107 LEU A CA 1
ATOM 839 C C . LEU A 1 107 ? -14.687 -7.071 36.085 1.00 87.44 107 LEU A C 1
ATOM 841 O O . LEU A 1 107 ? -15.721 -6.531 36.453 1.00 87.44 107 LEU A O 1
ATOM 845 N N . ASP A 1 108 ? -14.640 -7.928 35.069 1.00 85.69 108 ASP A N 1
ATOM 846 C CA . ASP A 1 108 ? -15.782 -8.301 34.236 1.00 85.69 108 ASP A CA 1
ATOM 847 C C . ASP A 1 108 ? -16.815 -9.123 35.031 1.00 85.69 108 ASP A C 1
ATOM 849 O O . ASP A 1 108 ? -18.022 -8.946 34.871 1.00 85.69 108 ASP A O 1
ATOM 853 N N . GLU A 1 109 ? -16.379 -9.961 35.974 1.00 88.81 109 GLU A N 1
ATOM 854 C CA . GLU A 1 109 ? -17.266 -10.668 36.909 1.00 88.81 109 GLU A CA 1
ATOM 855 C C . GLU A 1 109 ? -17.974 -9.699 37.880 1.00 88.81 109 GLU A C 1
ATOM 857 O O . GLU A 1 109 ? -19.190 -9.765 38.098 1.00 88.81 109 GLU A O 1
ATOM 862 N N . ILE A 1 110 ? -17.237 -8.735 38.441 1.00 85.50 110 ILE A N 1
ATOM 863 C C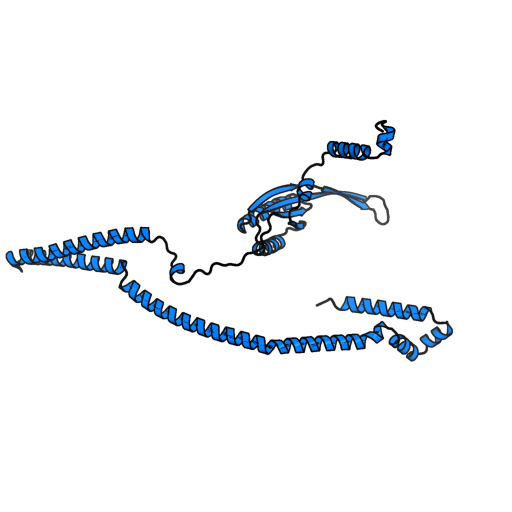A . ILE A 1 110 ? -17.815 -7.714 39.327 1.00 85.50 110 ILE A CA 1
ATOM 864 C C . ILE A 1 110 ? -18.719 -6.759 38.536 1.00 85.50 110 ILE A C 1
ATOM 866 O O . ILE A 1 110 ? -19.789 -6.383 39.018 1.00 85.50 110 ILE A O 1
ATOM 870 N N . SER A 1 111 ? -18.306 -6.361 37.333 1.00 81.50 111 SER A N 1
ATOM 871 C CA . SER A 1 111 ? -19.047 -5.425 36.492 1.00 81.50 111 SER A CA 1
ATOM 872 C C . SER A 1 111 ? -20.314 -6.061 35.940 1.00 81.50 111 SER A C 1
ATOM 874 O O . SER A 1 111 ? -21.339 -5.393 35.933 1.00 81.50 111 SER A O 1
ATOM 876 N N . SER A 1 112 ? -20.295 -7.343 35.564 1.00 82.06 112 SER A N 1
ATOM 877 C CA . SER A 1 112 ? -21.490 -8.071 35.124 1.00 82.06 112 SER A CA 1
ATOM 878 C C . SER A 1 112 ? -22.467 -8.307 36.276 1.00 82.06 112 SER A C 1
ATOM 880 O O . SER A 1 112 ? -23.649 -7.988 36.144 1.00 82.06 112 SER A O 1
ATOM 882 N N . SER A 1 113 ? -21.997 -8.771 37.442 1.00 80.94 113 SER A N 1
ATOM 883 C CA . SER A 1 113 ? -22.867 -8.989 38.609 1.00 80.94 113 SER A CA 1
ATOM 884 C C . SER A 1 113 ? -23.519 -7.693 39.104 1.00 80.94 113 SER A C 1
ATOM 886 O O . SER A 1 113 ? -24.711 -7.681 39.416 1.00 80.94 113 SER A O 1
ATOM 888 N N . LYS A 1 114 ? -22.776 -6.580 39.109 1.00 79.88 114 LYS A N 1
ATOM 889 C CA . LYS A 1 114 ? -23.249 -5.260 39.563 1.00 79.88 114 LYS A CA 1
ATOM 890 C C . LYS A 1 114 ? -23.591 -4.306 38.422 1.00 79.88 114 LYS A C 1
ATOM 892 O O . LYS A 1 114 ? -23.663 -3.096 38.647 1.00 79.88 114 LYS A O 1
ATOM 897 N N . SER A 1 115 ? -23.784 -4.823 37.211 1.00 82.88 115 SER A N 1
ATOM 898 C CA . SER A 1 115 ? -24.102 -3.979 36.066 1.00 82.88 115 SER A CA 1
ATOM 899 C C . SER A 1 115 ? -25.401 -3.219 36.315 1.00 82.88 115 SER A C 1
ATOM 901 O O . SER A 1 115 ? -26.309 -3.643 37.043 1.00 82.88 115 SER A O 1
ATOM 903 N N . LEU A 1 116 ? -25.499 -2.044 35.711 1.00 78.88 116 LEU A N 1
ATOM 904 C CA . LEU A 1 116 ? -26.669 -1.203 35.911 1.00 78.88 116 LEU A CA 1
ATOM 905 C C . LEU A 1 116 ? -27.929 -1.829 35.268 1.00 78.88 116 LEU A C 1
ATOM 907 O O . LEU A 1 116 ? -29.042 -1.625 35.748 1.00 78.88 116 LEU A O 1
ATOM 911 N N . ASP A 1 117 ? -27.737 -2.699 34.273 1.00 83.38 117 ASP A N 1
ATOM 912 C CA . ASP A 1 117 ? -28.785 -3.528 33.677 1.00 83.38 117 ASP A CA 1
ATOM 913 C C . ASP A 1 117 ? -29.194 -4.704 34.584 1.00 83.38 117 ASP A C 1
ATOM 915 O O . ASP A 1 117 ? -30.388 -4.927 34.788 1.00 83.38 117 ASP A O 1
ATOM 919 N N . THR A 1 118 ? -28.247 -5.427 35.204 1.00 86.88 118 THR A N 1
ATOM 920 C CA . THR A 1 118 ? -28.586 -6.508 36.154 1.00 86.88 118 THR A CA 1
ATOM 921 C C . THR A 1 118 ? -29.306 -5.969 37.384 1.00 86.88 118 THR A C 1
ATOM 923 O O . THR A 1 118 ? -30.306 -6.548 37.806 1.00 86.88 118 THR A O 1
ATOM 926 N N . THR A 1 119 ? -28.877 -4.828 37.924 1.00 85.75 119 THR A N 1
ATOM 927 C CA . THR A 1 119 ? -29.572 -4.164 39.041 1.00 85.75 119 THR A CA 1
ATOM 928 C C . THR A 1 119 ? -30.968 -3.667 38.651 1.00 85.75 119 THR A C 1
ATOM 930 O O . THR A 1 119 ? -31.904 -3.814 39.438 1.00 85.75 119 THR A O 1
ATOM 933 N N . SER A 1 120 ? -31.148 -3.151 37.430 1.00 86.31 120 SER A N 1
ATOM 934 C CA . SER A 1 120 ? -32.465 -2.780 36.893 1.00 86.31 120 SER A CA 1
ATOM 935 C C . SER A 1 120 ? -33.397 -3.992 36.763 1.00 86.31 120 SER A C 1
ATOM 937 O O . SER A 1 120 ? -34.550 -3.932 37.197 1.00 86.31 120 SER A O 1
ATOM 939 N N . ASN A 1 121 ? -32.890 -5.114 36.242 1.00 88.25 121 ASN A N 1
ATOM 940 C CA . ASN A 1 121 ? -33.651 -6.357 36.102 1.00 88.25 121 ASN A CA 1
ATOM 941 C C . ASN A 1 121 ? -34.037 -6.945 37.468 1.00 88.25 121 ASN A C 1
ATOM 943 O O . ASN A 1 121 ? -35.195 -7.304 37.675 1.00 88.25 121 ASN A O 1
ATOM 947 N N . LEU A 1 122 ? -33.110 -6.977 38.431 1.00 90.31 122 LEU A N 1
ATOM 948 C CA . LEU A 1 122 ? -33.395 -7.416 39.803 1.00 90.31 122 LEU A CA 1
ATOM 949 C C . LEU A 1 122 ? -34.459 -6.537 40.471 1.00 90.31 122 LEU A C 1
ATOM 951 O O . LEU A 1 122 ? -35.372 -7.046 41.118 1.00 90.31 122 LEU A O 1
ATOM 955 N N . LEU A 1 123 ? -34.384 -5.218 40.280 1.00 89.44 123 LEU A N 1
ATOM 956 C CA . LEU A 1 123 ? -35.383 -4.289 40.803 1.00 89.44 123 LEU A CA 1
ATOM 957 C C . LEU A 1 123 ? -36.755 -4.483 40.137 1.00 89.44 123 LEU A C 1
ATOM 959 O O . LEU A 1 123 ? -37.780 -4.295 40.790 1.00 89.44 123 LEU A O 1
ATOM 963 N N . GLN A 1 124 ? -36.793 -4.868 38.859 1.00 90.69 124 GLN A N 1
ATOM 964 C CA . GLN A 1 124 ? -38.030 -5.225 38.168 1.00 90.69 124 GLN A CA 1
ATOM 965 C C . GLN A 1 124 ? -38.659 -6.498 38.741 1.00 90.69 124 GLN A C 1
ATOM 967 O O . GLN A 1 124 ? -39.861 -6.482 38.997 1.00 90.69 124 GLN A O 1
ATOM 972 N N . VAL A 1 125 ? -37.866 -7.549 38.972 1.00 92.75 125 VAL A N 1
ATOM 973 C CA . VAL A 1 125 ? -38.338 -8.794 39.601 1.00 92.75 125 VAL A CA 1
ATOM 974 C C . VAL A 1 125 ? -38.881 -8.506 41.000 1.00 92.75 125 VAL A C 1
ATOM 976 O O . VAL A 1 125 ? -40.035 -8.807 41.275 1.00 92.75 125 VAL A O 1
ATOM 979 N N . ALA A 1 126 ? -38.122 -7.798 41.841 1.00 91.19 126 ALA A N 1
ATOM 980 C CA . ALA A 1 126 ? -38.552 -7.461 43.199 1.00 91.19 126 ALA A CA 1
ATOM 981 C C . ALA A 1 126 ? -39.783 -6.532 43.249 1.00 91.19 126 ALA A C 1
ATOM 983 O O . ALA A 1 126 ? -40.516 -6.522 44.242 1.00 91.19 126 ALA A O 1
ATOM 984 N N . ALA A 1 127 ? -39.997 -5.693 42.228 1.00 90.56 127 ALA A N 1
ATOM 985 C CA . ALA A 1 127 ? -41.213 -4.886 42.112 1.00 90.56 127 ALA A CA 1
ATOM 986 C C . ALA A 1 127 ? -42.426 -5.759 41.762 1.00 90.56 127 ALA A C 1
ATOM 988 O O . ALA A 1 127 ? -43.475 -5.585 42.372 1.00 90.56 127 ALA A O 1
ATOM 989 N N . GLN A 1 128 ? -42.256 -6.707 40.834 1.00 91.62 128 GLN A N 1
ATOM 990 C CA . GLN A 1 128 ? -43.302 -7.652 40.443 1.00 91.62 128 GLN A CA 1
ATOM 991 C C . GLN A 1 128 ? -43.677 -8.585 41.600 1.00 91.62 128 GLN A C 1
ATOM 993 O O . GLN A 1 128 ? -44.854 -8.711 41.906 1.00 91.62 128 GLN A O 1
ATOM 998 N N . GLU A 1 129 ? -42.690 -9.149 42.304 1.00 92.50 129 GLU A N 1
ATOM 999 C CA . GLU A 1 129 ? -42.916 -9.994 43.487 1.00 92.50 129 GLU A CA 1
ATOM 1000 C C . GLU A 1 129 ? -43.728 -9.265 44.565 1.00 92.50 129 GLU A C 1
ATOM 1002 O O . GLU A 1 129 ? -44.647 -9.834 45.143 1.00 92.50 129 GLU A O 1
ATOM 1007 N N . ALA A 1 130 ? -43.443 -7.980 44.808 1.00 90.69 130 ALA A N 1
ATOM 1008 C CA . ALA A 1 130 ? -44.202 -7.186 45.774 1.00 90.69 130 ALA A CA 1
ATOM 1009 C C . ALA A 1 130 ? -45.661 -6.941 45.346 1.00 90.69 130 ALA A C 1
ATOM 1011 O O . ALA A 1 130 ? -46.541 -6.834 46.204 1.00 90.69 130 ALA A O 1
ATOM 1012 N N . ASP A 1 131 ? -45.923 -6.828 44.042 1.00 89.75 131 ASP A N 1
ATOM 1013 C CA . ASP A 1 131 ? -47.282 -6.700 43.515 1.00 89.75 131 ASP A CA 1
ATOM 1014 C C . ASP A 1 131 ? -48.034 -8.035 43.570 1.00 89.75 131 ASP A C 1
ATOM 1016 O O . ASP A 1 131 ? -49.184 -8.062 44.016 1.00 89.75 131 ASP A O 1
ATOM 1020 N N . ASP A 1 132 ? -47.371 -9.138 43.222 1.00 92.44 132 ASP A N 1
ATOM 1021 C CA . ASP A 1 132 ? -47.914 -10.492 43.334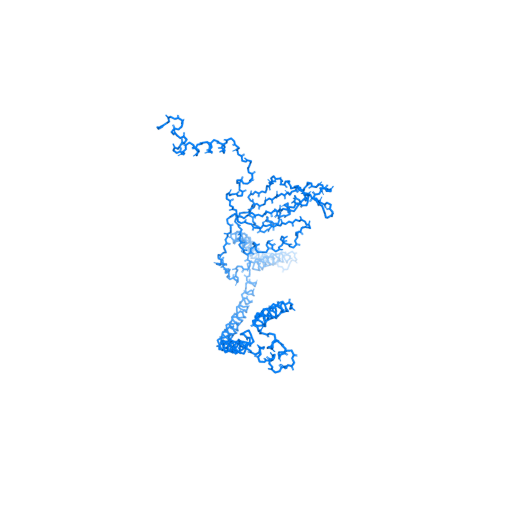 1.00 92.44 132 ASP A CA 1
ATOM 1022 C C . ASP A 1 132 ? -48.236 -10.830 44.804 1.00 92.44 132 ASP A C 1
ATOM 1024 O O . ASP A 1 132 ? -49.293 -11.390 45.104 1.00 92.44 132 ASP A O 1
ATOM 1028 N N . ASP A 1 133 ? -47.387 -10.406 45.747 1.00 90.50 133 ASP A N 1
ATOM 1029 C CA . ASP A 1 133 ? -47.614 -10.531 47.190 1.00 90.50 133 ASP A CA 1
ATOM 1030 C C . ASP A 1 133 ? -48.839 -9.741 47.670 1.00 90.50 133 ASP A C 1
ATOM 1032 O O . ASP A 1 133 ? -49.531 -10.180 48.599 1.00 90.50 133 ASP A O 1
ATOM 1036 N N . ALA A 1 134 ? -49.099 -8.569 47.079 1.00 89.69 134 ALA A N 1
ATOM 1037 C CA . ALA A 1 134 ? -50.268 -7.741 47.377 1.00 89.69 134 ALA A CA 1
ATOM 1038 C C . ALA A 1 134 ? -51.552 -8.307 46.742 1.00 89.69 134 ALA A C 1
ATOM 1040 O O . ALA A 1 134 ? -52.637 -8.250 47.327 1.00 89.69 134 ALA A O 1
ATOM 1041 N N . GLU A 1 135 ? -51.454 -8.902 45.553 1.00 89.00 135 GLU A N 1
ATOM 1042 C CA . GLU A 1 135 ? -52.551 -9.688 44.989 1.00 89.00 135 GLU A CA 1
ATOM 1043 C C . GLU A 1 135 ? -52.827 -10.942 45.822 1.00 89.00 135 GLU A C 1
ATOM 1045 O O . GLU A 1 135 ? -53.985 -11.313 46.012 1.00 89.00 135 GLU A O 1
ATOM 1050 N N . GLY A 1 136 ? -51.781 -11.571 46.361 1.00 89.19 136 GLY A N 1
ATOM 1051 C CA . GLY A 1 136 ? -51.872 -12.713 47.263 1.00 89.19 136 GLY A CA 1
ATOM 1052 C C . GLY A 1 136 ? -52.677 -12.396 48.523 1.00 89.19 136 GLY A C 1
ATOM 1053 O O . GLY A 1 136 ? -53.585 -13.153 48.868 1.00 89.19 136 GLY A O 1
ATOM 1054 N N . THR A 1 137 ? -52.434 -11.247 49.168 1.00 86.19 137 THR A N 1
ATOM 1055 C CA . THR A 1 137 ? -53.255 -10.812 50.316 1.00 86.19 137 THR A CA 1
ATOM 1056 C C . THR A 1 137 ? -54.694 -10.508 49.908 1.00 86.19 137 THR A C 1
ATOM 1058 O O . THR A 1 137 ? -55.622 -10.848 50.636 1.00 86.19 137 THR A O 1
ATOM 1061 N N . THR A 1 138 ? -54.914 -9.968 48.709 1.00 86.69 138 THR A N 1
ATOM 1062 C CA . THR A 1 138 ? -56.267 -9.745 48.171 1.00 86.69 138 THR A CA 1
ATOM 1063 C C . THR A 1 138 ? -57.019 -11.062 47.945 1.00 86.69 138 THR A C 1
ATOM 1065 O O . THR A 1 138 ? -58.181 -11.196 48.333 1.00 86.69 138 THR A O 1
ATOM 1068 N N . LYS A 1 139 ? -56.350 -12.077 47.389 1.00 88.56 139 LYS A N 1
ATOM 1069 C CA . LYS A 1 139 ? -56.904 -13.429 47.200 1.00 88.56 139 LYS A CA 1
ATOM 1070 C C . LYS A 1 139 ? -57.171 -14.132 48.540 1.00 88.56 139 LYS A C 1
ATOM 1072 O O . LYS A 1 139 ? -58.193 -14.805 48.689 1.00 88.56 139 LYS A O 1
ATOM 1077 N N . ALA A 1 140 ? -56.301 -13.948 49.533 1.00 87.44 140 ALA A N 1
ATOM 1078 C CA . ALA A 1 140 ? -56.485 -14.485 50.884 1.00 87.44 140 ALA A CA 1
ATOM 1079 C C . ALA A 1 140 ? -57.707 -13.874 51.600 1.00 87.44 140 ALA A C 1
ATOM 1081 O O . ALA A 1 140 ? -58.430 -14.578 52.303 1.00 87.44 140 ALA A O 1
ATOM 1082 N N . PHE A 1 141 ? -57.993 -12.587 51.376 1.00 88.31 141 PHE A N 1
ATOM 1083 C CA . PHE A 1 141 ? -59.201 -11.943 51.900 1.00 88.31 141 PHE A CA 1
ATOM 1084 C C . PHE A 1 141 ? -60.474 -12.463 51.224 1.00 88.31 141 PHE A C 1
ATOM 1086 O O . PHE A 1 141 ? -61.434 -12.814 51.906 1.00 88.31 141 PHE A O 1
ATOM 1093 N N . LEU A 1 142 ? -60.465 -12.598 49.893 1.00 86.06 142 LEU A N 1
ATOM 1094 C CA . LEU A 1 142 ? -61.604 -13.127 49.128 1.00 86.06 142 LEU A CA 1
ATOM 1095 C C . LEU A 1 142 ? -61.961 -14.577 49.494 1.00 86.06 142 LEU A C 1
ATOM 1097 O O . LEU A 1 142 ? -63.120 -14.967 49.390 1.00 86.06 142 LEU A O 1
ATOM 1101 N N . SER A 1 143 ? -60.979 -15.366 49.933 1.00 89.31 143 SER A N 1
ATOM 1102 C CA . SER A 1 143 ? -61.180 -16.738 50.423 1.00 89.31 143 SER A CA 1
ATOM 1103 C C . SER A 1 143 ? -61.567 -16.818 51.907 1.00 89.31 143 SER A C 1
ATOM 1105 O O . SER A 1 143 ? -61.808 -17.913 52.410 1.00 89.31 143 SER A O 1
ATOM 1107 N N . GLY A 1 144 ? -61.658 -15.682 52.609 1.00 84.44 144 GLY A N 1
ATOM 1108 C CA . GLY A 1 144 ? -62.042 -15.609 54.022 1.00 84.44 144 GLY A CA 1
ATOM 1109 C C . GLY A 1 144 ? -60.947 -16.029 55.011 1.00 84.44 144 GLY A C 1
ATOM 1110 O O . GLY A 1 144 ? -61.245 -16.225 56.186 1.00 84.44 144 GLY A O 1
ATOM 1111 N N . ALA A 1 145 ? -59.693 -16.172 54.566 1.00 81.44 145 ALA A N 1
ATOM 1112 C CA . ALA A 1 145 ? -58.580 -16.650 55.394 1.00 81.44 145 ALA A CA 1
ATOM 1113 C C . ALA A 1 145 ? -58.011 -15.589 56.359 1.00 81.44 145 ALA A C 1
ATOM 1115 O O . ALA A 1 145 ? -57.326 -15.937 57.318 1.00 81.44 145 ALA A O 1
ATOM 1116 N N . ILE A 1 146 ? -58.287 -14.304 56.114 1.00 85.06 146 ILE A N 1
ATOM 1117 C CA . ILE A 1 146 ? -57.808 -13.160 56.907 1.00 85.06 146 ILE A CA 1
ATOM 1118 C C . ILE A 1 146 ? -58.957 -12.206 57.242 1.00 85.06 146 ILE A C 1
ATOM 1120 O O . ILE A 1 146 ? -59.898 -12.048 56.462 1.00 85.06 146 ILE A O 1
ATOM 1124 N N . SER A 1 147 ? -58.880 -11.556 58.408 1.00 87.19 147 SER A N 1
ATOM 1125 C CA . SER A 1 147 ? -59.878 -10.571 58.842 1.00 87.19 147 SER A CA 1
ATOM 1126 C C . SER A 1 147 ? -59.736 -9.243 58.086 1.00 87.19 147 SER A C 1
ATOM 1128 O O . SER A 1 147 ? -58.669 -8.917 57.565 1.00 87.19 147 SER A O 1
ATOM 1130 N N . ALA A 1 148 ? -60.805 -8.440 58.051 1.00 83.88 148 ALA A N 1
ATOM 1131 C CA . ALA A 1 148 ? -60.813 -7.158 57.340 1.00 83.88 148 ALA A CA 1
ATOM 1132 C C . ALA A 1 148 ? -59.762 -6.157 57.867 1.00 83.88 148 ALA A C 1
ATOM 1134 O O . ALA A 1 148 ? -59.162 -5.422 57.084 1.00 83.88 148 ALA A O 1
ATOM 1135 N N . GLU A 1 149 ? -59.502 -6.149 59.178 1.00 84.88 149 GLU A N 1
ATOM 1136 C CA . GLU A 1 149 ? -58.491 -5.275 59.790 1.00 84.88 149 GLU A CA 1
ATOM 1137 C C . GLU A 1 149 ? -57.062 -5.696 59.423 1.00 84.88 149 GLU A C 1
ATOM 1139 O O . GLU A 1 149 ? -56.228 -4.844 59.113 1.00 84.88 149 GLU A O 1
ATOM 1144 N N . GLN A 1 150 ? -56.784 -7.004 59.400 1.00 83.38 150 GLN A N 1
ATOM 1145 C CA . GLN A 1 150 ? -55.483 -7.539 58.983 1.00 83.38 150 GLN A CA 1
ATOM 1146 C C . GLN A 1 150 ? -55.247 -7.318 57.486 1.00 83.38 150 GLN A C 1
ATOM 1148 O O . GLN A 1 150 ? -54.167 -6.894 57.085 1.00 83.38 150 GLN A O 1
ATOM 1153 N N . PHE A 1 151 ? -56.286 -7.504 56.669 1.00 87.75 151 PHE A N 1
ATOM 1154 C CA . PHE A 1 151 ? -56.237 -7.236 55.236 1.00 87.75 151 PHE A CA 1
ATOM 1155 C C . PHE A 1 151 ? -55.858 -5.783 54.925 1.00 87.75 151 PHE A C 1
ATOM 1157 O O . PHE A 1 151 ? -54.970 -5.545 54.109 1.00 87.75 151 PHE A O 1
ATOM 1164 N N . LEU A 1 152 ? -56.498 -4.810 55.582 1.00 85.94 152 LEU A N 1
ATOM 1165 C CA . LEU A 1 152 ? -56.213 -3.393 55.350 1.00 85.94 152 LEU A CA 1
ATOM 1166 C C . LEU A 1 152 ? -54.763 -3.035 55.682 1.00 85.94 152 LEU A C 1
ATOM 1168 O O . LEU A 1 152 ? -54.128 -2.304 54.922 1.00 85.94 152 LEU A O 1
ATOM 1172 N N . LYS A 1 153 ? -54.231 -3.568 56.785 1.00 90.12 153 LYS A N 1
ATOM 1173 C CA . LYS A 1 153 ? -52.849 -3.318 57.195 1.00 90.12 153 LYS A CA 1
ATOM 1174 C C . LYS A 1 153 ? -51.849 -3.913 56.197 1.00 90.12 153 LYS A C 1
ATOM 1176 O O . LYS A 1 153 ? -51.004 -3.186 55.675 1.00 90.12 153 LYS A O 1
ATOM 1181 N N . ASP A 1 154 ? -52.002 -5.193 55.866 1.00 87.44 154 ASP A N 1
ATOM 1182 C CA . ASP A 1 154 ? -51.062 -5.913 55.002 1.00 87.44 154 ASP A CA 1
ATOM 1183 C C . ASP A 1 154 ? -51.127 -5.433 53.543 1.00 87.44 154 ASP A C 1
ATOM 1185 O O . ASP A 1 154 ? -50.103 -5.358 52.859 1.00 87.44 154 ASP A O 1
ATOM 1189 N N . LEU A 1 155 ? -52.317 -5.073 53.047 1.00 89.31 155 LEU A N 1
ATOM 1190 C CA . LEU A 1 155 ? -52.482 -4.515 51.704 1.00 89.31 155 LEU A CA 1
ATOM 1191 C C . LEU A 1 155 ? -51.798 -3.150 51.589 1.00 89.31 155 LEU A C 1
ATOM 1193 O O . LEU A 1 155 ? -51.109 -2.903 50.600 1.00 89.31 155 LEU A O 1
ATOM 1197 N N . LEU A 1 156 ? -51.968 -2.271 52.583 1.00 88.38 156 LEU A N 1
ATOM 1198 C CA . LEU A 1 156 ? -51.326 -0.955 52.589 1.00 88.38 156 LEU A CA 1
ATOM 1199 C C . LEU A 1 156 ? -49.801 -1.089 52.618 1.00 88.38 156 LEU A C 1
ATOM 1201 O O . LEU A 1 156 ? -49.119 -0.449 51.816 1.00 88.38 156 LEU A O 1
ATOM 1205 N N . GLU A 1 157 ? -49.258 -1.948 53.482 1.00 90.06 157 GLU A N 1
ATOM 1206 C CA . GLU A 1 157 ? -47.811 -2.184 53.563 1.00 90.06 157 GLU A CA 1
ATOM 1207 C C . GLU A 1 157 ? -47.250 -2.740 52.243 1.00 90.06 157 GLU A C 1
ATOM 1209 O O . GLU A 1 157 ? -46.277 -2.209 51.704 1.00 90.06 157 GLU A O 1
ATOM 1214 N N . LYS A 1 158 ? -47.900 -3.745 51.645 1.00 89.25 158 LYS A N 1
ATOM 1215 C CA . LYS A 1 158 ? -47.417 -4.355 50.395 1.00 89.25 158 LYS A CA 1
ATOM 1216 C C . LYS A 1 158 ? -47.602 -3.456 49.171 1.00 89.25 158 LYS A C 1
ATOM 1218 O O . LYS A 1 158 ? -46.684 -3.343 48.359 1.00 89.25 158 LYS A O 1
ATOM 1223 N N . LYS A 1 159 ? -48.732 -2.746 49.044 1.00 88.19 159 LYS A N 1
ATOM 1224 C CA . LYS A 1 159 ? -48.966 -1.820 47.919 1.00 88.19 159 LYS A CA 1
ATOM 1225 C C . LYS A 1 159 ? -48.084 -0.582 47.982 1.00 88.19 159 LYS A C 1
ATOM 1227 O O . LYS A 1 159 ? -47.598 -0.142 46.941 1.00 88.19 159 LYS A O 1
ATOM 1232 N N . THR A 1 160 ? -47.830 -0.027 49.168 1.00 90.94 160 THR A N 1
ATOM 1233 C CA . THR A 1 160 ? -46.884 1.097 49.298 1.00 90.94 160 THR A CA 1
ATOM 1234 C C . THR A 1 160 ? -45.481 0.678 48.868 1.00 90.94 160 THR A C 1
ATOM 1236 O O . THR A 1 160 ? -44.842 1.384 48.087 1.00 90.94 160 THR A O 1
ATOM 1239 N N . LEU A 1 161 ? -45.035 -0.509 49.282 1.00 91.06 161 LEU A N 1
ATOM 1240 C CA . LEU A 1 161 ? -43.750 -1.079 48.891 1.00 91.06 161 LEU A CA 1
ATOM 1241 C C . LEU A 1 161 ? -43.669 -1.326 47.369 1.00 91.06 161 LEU A C 1
ATOM 1243 O O . LEU A 1 161 ? -42.701 -0.895 46.734 1.00 91.06 161 LEU A O 1
ATOM 1247 N N . ALA A 1 162 ? -44.690 -1.943 46.765 1.00 89.44 162 ALA A N 1
ATOM 1248 C CA . ALA A 1 162 ? -44.750 -2.188 45.321 1.00 89.44 162 ALA A CA 1
ATOM 1249 C C . ALA A 1 162 ? -44.685 -0.879 44.509 1.00 89.44 162 ALA A C 1
ATOM 1251 O O . ALA A 1 162 ? -43.856 -0.732 43.604 1.00 89.44 162 ALA A O 1
ATOM 1252 N N . HIS A 1 163 ? -45.478 0.130 44.886 1.00 89.81 163 HIS A N 1
ATOM 1253 C CA . HIS A 1 163 ? -45.457 1.441 44.233 1.00 89.81 163 HIS A CA 1
ATOM 1254 C C . HIS A 1 163 ? -44.104 2.149 44.369 1.00 89.81 163 HIS A C 1
ATOM 1256 O O . HIS A 1 163 ? -43.617 2.725 43.391 1.00 89.81 163 HIS A O 1
ATOM 1262 N N . LEU A 1 164 ? -43.461 2.075 45.539 1.00 91.00 164 LEU A N 1
ATOM 1263 C CA . LEU A 1 164 ? -42.122 2.630 45.742 1.00 91.00 164 LEU A CA 1
ATOM 1264 C C . LEU A 1 164 ? -41.088 1.946 44.840 1.00 91.00 164 LEU A C 1
ATOM 1266 O O . LEU A 1 164 ? -40.327 2.640 44.162 1.00 91.00 164 LEU A O 1
ATOM 1270 N N . ARG A 1 165 ? -41.085 0.608 44.760 1.00 90.12 165 ARG A N 1
ATOM 1271 C CA . ARG A 1 165 ? -40.173 -0.142 43.875 1.00 90.12 165 ARG A CA 1
ATOM 1272 C C . ARG A 1 165 ? -40.411 0.184 42.399 1.00 90.12 165 ARG A C 1
ATOM 1274 O O . ARG A 1 165 ? -39.451 0.384 41.652 1.00 90.12 165 ARG A O 1
ATOM 1281 N N . HIS A 1 166 ? -41.665 0.340 41.978 1.00 88.00 166 HIS A N 1
ATOM 1282 C CA . HIS A 1 166 ? -41.997 0.760 40.616 1.00 88.00 166 HIS A CA 1
ATOM 1283 C C . HIS A 1 166 ? -41.544 2.182 40.282 1.00 88.00 166 HIS A C 1
ATOM 1285 O O . HIS A 1 166 ? -41.029 2.419 39.182 1.00 88.00 166 HIS A O 1
ATOM 1291 N N . LEU A 1 167 ? -41.698 3.122 41.215 1.00 90.06 167 LEU A N 1
ATOM 1292 C CA . LEU A 1 167 ? -41.193 4.485 41.058 1.00 90.06 167 LEU A CA 1
ATOM 1293 C C . LEU A 1 167 ? -39.669 4.492 40.948 1.00 90.06 167 LEU A C 1
ATOM 1295 O O . LEU A 1 167 ? -39.132 5.122 40.034 1.00 90.06 167 LEU A O 1
ATOM 1299 N N . LEU A 1 168 ? -38.984 3.747 41.819 1.00 89.00 168 LEU A N 1
ATOM 1300 C CA . LEU A 1 168 ? -37.528 3.643 41.813 1.00 89.00 168 LEU A CA 1
ATOM 1301 C C . LEU A 1 168 ? -37.014 3.064 40.484 1.00 89.00 168 LEU A C 1
ATOM 1303 O O . LEU A 1 168 ? -36.130 3.651 39.864 1.00 89.00 168 LEU A O 1
ATOM 1307 N N . ARG A 1 169 ? -37.638 1.985 39.985 1.00 87.81 169 ARG A N 1
ATOM 1308 C CA . ARG A 1 169 ? -37.352 1.386 38.666 1.00 87.81 169 ARG A CA 1
ATOM 1309 C C . ARG A 1 169 ? -37.513 2.395 37.533 1.00 87.81 169 ARG A C 1
ATOM 1311 O O . ARG A 1 169 ? -36.674 2.485 36.636 1.00 87.81 169 ARG A O 1
ATOM 1318 N N . ARG A 1 170 ? -38.597 3.173 37.554 1.00 86.19 170 ARG A N 1
ATOM 1319 C CA . ARG A 1 170 ? -38.872 4.175 36.515 1.00 86.19 170 ARG A CA 1
ATOM 1320 C C . ARG A 1 170 ? -37.841 5.307 36.524 1.00 86.19 170 ARG A C 1
ATOM 1322 O O . ARG A 1 170 ? -37.442 5.785 35.468 1.00 86.19 170 ARG A O 1
ATOM 1329 N N . ILE A 1 171 ? -37.396 5.732 37.705 1.00 88.19 171 ILE A N 1
ATOM 1330 C CA . ILE A 1 171 ? -36.342 6.746 37.836 1.00 88.19 171 ILE A CA 1
ATOM 1331 C C . ILE A 1 171 ? -34.997 6.187 37.355 1.00 88.19 171 ILE A C 1
ATOM 1333 O O . ILE A 1 171 ? -34.292 6.869 36.611 1.00 88.19 171 ILE A O 1
ATOM 1337 N N . LEU A 1 172 ? -34.662 4.951 37.738 1.00 85.88 172 LEU A N 1
ATOM 1338 C CA . LEU A 1 172 ? -33.418 4.286 37.348 1.00 85.88 172 LEU A CA 1
ATOM 1339 C C . LEU A 1 172 ? -33.326 4.102 35.828 1.00 85.88 172 LEU A C 1
ATOM 1341 O O . LEU A 1 172 ? -32.342 4.520 35.230 1.00 85.88 172 LEU A O 1
ATOM 1345 N N . SER A 1 173 ? -34.376 3.567 35.198 1.00 84.31 173 SER A N 1
ATOM 1346 C CA . SER A 1 173 ? -34.446 3.381 33.736 1.00 84.31 173 SER A CA 1
ATOM 1347 C C . SER A 1 173 ? -34.331 4.695 32.959 1.00 84.31 173 SER A C 1
ATOM 1349 O O . SER A 1 173 ? -33.614 4.764 31.964 1.00 84.31 173 SER A O 1
ATOM 1351 N N . ARG A 1 174 ? -34.968 5.770 33.438 1.00 85.62 174 ARG A N 1
ATOM 1352 C CA . ARG A 1 174 ? -34.839 7.096 32.820 1.00 85.62 174 ARG A CA 1
ATOM 1353 C C . ARG A 1 174 ? -33.432 7.680 32.969 1.00 85.62 174 ARG A C 1
ATOM 1355 O O . ARG A 1 174 ? -32.947 8.331 32.052 1.00 85.62 174 ARG A O 1
ATOM 1362 N N . ARG A 1 175 ? -32.775 7.479 34.116 1.00 86.00 175 ARG A N 1
ATOM 1363 C CA . ARG A 1 175 ? -31.380 7.914 34.304 1.00 86.00 175 ARG A CA 1
ATOM 1364 C C . ARG A 1 175 ? -30.413 7.099 33.446 1.00 86.00 175 ARG A C 1
ATOM 1366 O O . ARG A 1 175 ? -29.482 7.666 32.882 1.00 86.00 175 ARG A O 1
ATOM 1373 N N . LEU A 1 176 ? -30.662 5.801 33.311 1.00 80.81 176 LEU A N 1
ATOM 1374 C CA . LEU A 1 176 ? -29.917 4.890 32.446 1.00 80.81 176 LEU A CA 1
ATOM 1375 C C . LEU A 1 176 ? -29.886 5.359 30.994 1.00 80.81 176 LEU A C 1
ATOM 1377 O O . LEU A 1 176 ? -28.809 5.458 30.410 1.00 80.81 176 LEU A O 1
ATOM 1381 N N . SER A 1 177 ? -31.049 5.689 30.427 1.00 78.25 177 SER A N 1
ATOM 1382 C CA . SER A 1 177 ? -31.130 6.154 29.041 1.00 78.25 177 SER A CA 1
ATOM 1383 C C . SER A 1 177 ? -30.332 7.442 28.833 1.00 78.25 177 SER A C 1
ATOM 1385 O O . SER A 1 177 ? -29.544 7.521 27.897 1.00 78.25 177 SER A O 1
ATOM 1387 N N . THR A 1 178 ? -30.436 8.405 29.757 1.00 83.56 178 THR A N 1
ATOM 1388 C CA . THR A 1 178 ? -29.654 9.650 29.681 1.00 83.56 178 THR A CA 1
ATOM 1389 C C . THR A 1 178 ? -28.149 9.422 29.816 1.00 83.56 178 THR A C 1
ATOM 1391 O O . THR A 1 178 ? -27.371 10.045 29.102 1.00 83.56 178 THR A O 1
ATOM 1394 N N . LEU A 1 179 ? -27.712 8.513 30.696 1.00 78.00 179 LEU A N 1
ATOM 1395 C CA . LEU A 1 179 ? -26.287 8.207 30.855 1.00 78.00 179 LEU A CA 1
ATOM 1396 C C . LEU A 1 179 ? -25.715 7.519 29.612 1.00 78.00 179 LEU A C 1
ATOM 1398 O O . LEU A 1 179 ? -24.590 7.811 29.218 1.00 78.00 179 LEU A O 1
ATOM 1402 N N . ARG A 1 180 ? -26.498 6.649 28.967 1.00 72.19 180 ARG A N 1
ATOM 1403 C CA . ARG A 1 180 ? -26.100 5.964 27.732 1.00 72.19 180 ARG A CA 1
ATOM 1404 C C . ARG A 1 180 ? -25.962 6.925 26.551 1.00 72.19 180 ARG A C 1
ATOM 1406 O O . ARG A 1 180 ? -25.046 6.769 25.753 1.00 72.19 180 ARG A O 1
ATOM 1413 N N . GLU A 1 181 ? -26.832 7.928 26.463 1.00 73.62 181 GLU A N 1
ATOM 1414 C CA . GLU A 1 181 ? -26.724 8.998 25.464 1.00 73.62 181 GLU A CA 1
ATOM 1415 C C . GLU A 1 181 ? -25.491 9.882 25.700 1.00 73.62 181 GLU A C 1
ATOM 1417 O O . GLU A 1 181 ? -24.794 10.230 24.751 1.00 73.62 181 GLU A O 1
ATOM 1422 N N . MET A 1 182 ? -25.182 10.202 26.961 1.00 74.00 182 MET A N 1
ATOM 1423 C CA . MET A 1 182 ? -24.010 11.012 27.316 1.00 74.00 182 MET A CA 1
ATOM 1424 C C . MET A 1 182 ? -22.676 10.276 27.129 1.00 74.00 182 MET A C 1
ATOM 1426 O O . MET A 1 182 ? -21.675 10.915 26.816 1.00 74.00 182 MET A O 1
ATOM 1430 N N . ALA A 1 183 ? -22.643 8.957 27.335 1.00 65.69 183 ALA A N 1
ATOM 1431 C CA . ALA A 1 183 ? -21.418 8.161 27.247 1.00 65.69 183 ALA A CA 1
ATOM 1432 C C . ALA A 1 183 ? -20.918 7.952 25.803 1.00 65.69 183 ALA A C 1
ATOM 1434 O O . ALA A 1 183 ? -19.740 7.656 25.608 1.00 65.69 183 ALA A O 1
ATOM 1435 N N . GLY A 1 184 ? -21.776 8.143 24.792 1.00 60.75 184 GLY A N 1
ATOM 1436 C CA . GLY A 1 184 ? -21.437 7.883 23.391 1.00 60.75 184 GLY A CA 1
ATOM 1437 C C . GLY A 1 184 ? -21.088 6.411 23.115 1.00 60.75 184 GLY A C 1
ATOM 1438 O O . GLY A 1 184 ? -21.007 5.576 24.016 1.00 60.75 184 GLY A O 1
ATOM 1439 N N . ALA A 1 185 ? -20.888 6.063 21.843 1.00 55.75 185 ALA A N 1
ATOM 1440 C CA . ALA A 1 185 ? -20.328 4.765 21.476 1.00 55.75 185 ALA A CA 1
ATOM 1441 C C . ALA A 1 185 ? -18.819 4.784 21.767 1.00 55.75 185 ALA A C 1
ATOM 1443 O O . ALA A 1 185 ? -18.022 5.161 20.913 1.00 55.75 185 ALA A O 1
ATOM 1444 N N . GLN A 1 186 ? -18.418 4.455 22.993 1.00 56.91 186 GLN A N 1
ATOM 1445 C CA . GLN A 1 186 ? -17.019 4.140 23.267 1.00 56.91 186 GLN A CA 1
ATOM 1446 C C . GLN A 1 186 ? -16.739 2.741 22.725 1.00 56.91 186 GLN A C 1
ATOM 1448 O O . GLN A 1 186 ? -17.295 1.758 23.217 1.00 56.91 186 GLN A O 1
ATOM 1453 N N . ASP A 1 187 ? -15.903 2.663 21.689 1.00 56.56 187 ASP A N 1
ATOM 1454 C CA . ASP A 1 187 ? -15.417 1.392 21.162 1.00 56.56 187 ASP A CA 1
ATOM 1455 C C . ASP A 1 187 ? -14.802 0.576 22.318 1.00 56.56 187 ASP A C 1
ATOM 1457 O O . ASP A 1 187 ? -13.903 1.080 23.001 1.00 56.56 187 ASP A O 1
ATOM 1461 N N . PRO A 1 188 ? -15.243 -0.672 22.563 1.00 59.59 188 PRO A N 1
ATOM 1462 C CA . PRO A 1 188 ? -14.761 -1.485 23.684 1.00 59.59 188 PRO A CA 1
ATOM 1463 C C . PRO A 1 188 ? -13.249 -1.766 23.627 1.00 59.59 188 PRO A C 1
ATOM 1465 O O . PRO A 1 188 ? -12.645 -2.081 24.652 1.00 59.59 188 PRO A O 1
ATOM 1468 N N . GLU A 1 189 ? -12.620 -1.598 22.460 1.00 55.50 189 GLU A N 1
ATOM 1469 C CA . GLU A 1 189 ? -11.163 -1.659 22.280 1.00 55.50 189 GLU A CA 1
ATOM 1470 C C . GLU A 1 189 ? -10.417 -0.539 23.029 1.00 55.50 189 GLU A C 1
ATOM 1472 O O . GLU A 1 189 ? -9.319 -0.761 23.532 1.00 55.50 189 GLU A O 1
ATOM 1477 N N . VAL A 1 190 ? -11.019 0.647 23.184 1.00 56.47 190 VAL A N 1
ATOM 1478 C CA . VAL A 1 190 ? -10.367 1.828 23.792 1.00 56.47 190 VAL A CA 1
ATOM 1479 C C . VAL A 1 190 ? -10.278 1.724 25.322 1.00 56.47 190 VAL A C 1
ATOM 1481 O O . VAL A 1 190 ? -9.495 2.432 25.950 1.00 56.47 190 VAL A O 1
ATOM 1484 N N . LEU A 1 191 ? -11.063 0.833 25.937 1.00 61.94 191 LEU A N 1
ATOM 1485 C CA . LEU A 1 191 ? -11.090 0.632 27.390 1.00 61.94 191 LEU A CA 1
ATOM 1486 C C . LEU A 1 191 ? -9.888 -0.157 27.920 1.00 61.94 191 LEU A C 1
ATOM 1488 O O . LEU A 1 191 ? -9.504 0.033 29.072 1.00 61.94 191 LEU A O 1
ATOM 1492 N N . TYR A 1 192 ? -9.318 -1.048 27.107 1.00 64.62 192 TYR A N 1
ATOM 1493 C CA . TYR A 1 192 ? -8.312 -2.009 27.570 1.00 64.62 192 TYR A CA 1
ATOM 1494 C C . TYR A 1 192 ? -6.949 -1.841 26.904 1.00 64.62 192 TYR A C 1
ATOM 1496 O O . TYR A 1 192 ? -5.946 -2.179 27.529 1.00 64.62 192 TYR A O 1
ATOM 1504 N N . GLU A 1 193 ? -6.890 -1.301 25.684 1.00 66.12 193 GLU A N 1
ATOM 1505 C CA . GLU A 1 193 ? -5.626 -1.083 24.985 1.00 66.12 193 GLU A CA 1
ATOM 1506 C C . GLU A 1 193 ? -5.382 0.412 24.746 1.00 66.12 193 GLU A C 1
ATOM 1508 O O . GLU A 1 193 ? -6.194 1.086 24.101 1.00 66.12 193 GLU A O 1
ATOM 1513 N N . PRO A 1 194 ? -4.262 0.973 25.243 1.00 69.44 194 PRO A N 1
ATOM 1514 C CA . PRO A 1 194 ? -3.876 2.321 24.870 1.00 69.44 194 PRO A CA 1
ATOM 1515 C C . PRO A 1 194 ? -3.604 2.354 23.361 1.00 69.44 194 PRO A C 1
ATOM 1517 O O . PRO A 1 194 ? -2.739 1.636 22.859 1.00 69.44 194 PRO A O 1
ATOM 1520 N N . LYS A 1 195 ? -4.328 3.206 22.624 1.00 66.81 195 LYS A N 1
ATOM 1521 C CA . LYS A 1 195 ? -4.020 3.468 21.214 1.00 66.81 195 LYS A CA 1
ATOM 1522 C C . LYS A 1 195 ? -2.642 4.116 21.144 1.00 66.81 195 LYS A C 1
ATOM 1524 O O . LYS A 1 195 ? -2.483 5.263 21.554 1.00 66.81 195 LYS A O 1
ATOM 1529 N N . PHE A 1 196 ? -1.660 3.391 20.623 1.00 75.19 196 PHE A N 1
ATOM 1530 C CA . PHE A 1 196 ? -0.376 3.970 20.252 1.00 75.19 196 PHE A CA 1
ATOM 1531 C C . PHE A 1 196 ? -0.572 4.721 18.929 1.00 75.19 196 PHE A C 1
ATOM 1533 O O . PHE A 1 196 ? -0.814 4.071 17.909 1.00 75.19 196 PHE A O 1
ATOM 1540 N N . PRO A 1 197 ? -0.541 6.066 18.911 1.00 74.69 197 PRO A N 1
ATOM 1541 C CA . PRO A 1 197 ? -0.573 6.791 17.651 1.00 74.69 197 PRO A CA 1
ATOM 1542 C C . PRO A 1 197 ? 0.703 6.456 16.875 1.00 74.69 197 PRO A C 1
ATOM 1544 O O . PRO A 1 197 ? 1.803 6.532 17.425 1.00 74.69 197 PRO A O 1
ATOM 1547 N N . ASP A 1 198 ? 0.562 6.058 15.611 1.00 73.25 198 ASP A N 1
ATOM 1548 C CA . ASP A 1 198 ? 1.718 5.832 14.749 1.00 73.25 198 ASP A CA 1
ATOM 1549 C C . ASP A 1 198 ? 2.370 7.192 14.465 1.00 73.25 198 ASP A C 1
ATOM 1551 O O . ASP A 1 198 ? 1.786 8.049 13.805 1.00 73.25 198 ASP A O 1
ATOM 1555 N N . THR A 1 199 ? 3.550 7.428 15.039 1.00 79.94 199 THR A N 1
ATOM 1556 C CA . THR A 1 199 ? 4.295 8.693 14.919 1.00 79.94 199 THR A CA 1
ATOM 1557 C C . THR A 1 199 ? 5.167 8.749 13.667 1.00 79.94 199 THR A C 1
ATOM 1559 O O . THR A 1 199 ? 5.931 9.695 13.483 1.00 79.94 199 THR A O 1
ATOM 1562 N N . ARG A 1 200 ? 5.112 7.720 12.816 1.00 79.38 200 ARG A N 1
ATOM 1563 C CA . ARG A 1 200 ? 5.930 7.634 11.608 1.00 79.38 200 ARG A CA 1
ATOM 1564 C C . ARG A 1 200 ? 5.414 8.614 10.561 1.00 79.38 200 ARG A C 1
ATOM 1566 O O . ARG A 1 200 ? 4.336 8.429 10.003 1.00 79.38 200 ARG A O 1
ATOM 1573 N N . GLU A 1 201 ? 6.220 9.622 10.259 1.00 79.12 201 GLU A N 1
ATOM 1574 C CA . GLU A 1 201 ? 6.001 10.501 9.115 1.00 79.12 201 GLU A CA 1
ATOM 1575 C C . GLU A 1 201 ? 6.572 9.840 7.858 1.00 79.12 201 GLU A C 1
ATOM 1577 O O . GLU A 1 201 ? 7.743 9.452 7.806 1.00 79.12 201 GLU A O 1
ATOM 1582 N N . TYR A 1 202 ? 5.727 9.672 6.845 1.00 80.75 202 TYR A N 1
ATOM 1583 C CA . TYR A 1 202 ? 6.140 9.132 5.557 1.00 80.75 202 TYR A CA 1
ATOM 1584 C C . TYR A 1 202 ? 6.388 10.276 4.578 1.00 80.75 202 TYR A C 1
ATOM 1586 O O . TYR A 1 202 ? 5.611 11.228 4.567 1.00 80.75 202 TYR A O 1
ATOM 1594 N N . PRO A 1 203 ? 7.418 10.185 3.721 1.00 86.31 203 PRO A N 1
ATOM 1595 C CA . PRO A 1 203 ? 7.591 11.162 2.660 1.00 86.31 203 PRO A CA 1
ATOM 1596 C C . PRO A 1 203 ? 6.398 11.093 1.696 1.00 86.31 203 PRO A C 1
ATOM 1598 O O . PRO A 1 203 ? 5.996 10.012 1.244 1.00 86.31 203 PRO A O 1
ATOM 1601 N N . GLU A 1 204 ? 5.837 12.260 1.397 1.00 87.50 204 GLU A N 1
ATOM 1602 C CA . GLU A 1 204 ? 4.734 12.443 0.458 1.00 87.50 204 GLU A CA 1
ATOM 1603 C C . GLU A 1 204 ? 5.268 13.087 -0.823 1.00 87.50 204 GLU A C 1
ATOM 1605 O O . GLU A 1 204 ? 6.066 14.023 -0.785 1.00 87.50 204 GLU A O 1
ATOM 1610 N N . TYR A 1 205 ? 4.846 12.566 -1.975 1.00 87.38 205 TYR A N 1
ATOM 1611 C CA . TYR A 1 205 ? 5.112 13.201 -3.261 1.00 87.38 205 TYR A CA 1
ATOM 1612 C C . TYR A 1 205 ? 3.974 14.168 -3.592 1.00 87.38 205 TYR A C 1
ATOM 1614 O O . TYR A 1 205 ? 2.809 13.757 -3.662 1.00 87.38 205 TYR A O 1
ATOM 1622 N N . ASP A 1 206 ? 4.322 15.432 -3.839 1.00 86.31 206 ASP A N 1
ATOM 1623 C CA . ASP A 1 206 ? 3.351 16.499 -4.104 1.00 86.31 206 ASP A CA 1
ATOM 1624 C C . ASP A 1 206 ? 2.547 16.249 -5.382 1.00 86.31 206 ASP A C 1
ATOM 1626 O O . ASP A 1 206 ? 1.314 16.257 -5.349 1.00 86.31 206 ASP A O 1
ATOM 1630 N N . LEU A 1 207 ? 3.238 16.010 -6.504 1.00 91.50 207 LEU A N 1
ATOM 1631 C CA . LEU A 1 207 ? 2.644 15.792 -7.824 1.00 91.50 207 LEU A CA 1
ATOM 1632 C C . LEU A 1 207 ? 3.400 14.701 -8.590 1.00 91.50 207 LEU A C 1
ATOM 1634 O O . LEU A 1 207 ? 4.589 14.831 -8.891 1.00 91.50 207 LEU A O 1
ATOM 1638 N N . LEU A 1 208 ? 2.683 13.635 -8.943 1.00 93.12 208 LEU A N 1
ATOM 1639 C CA . LEU A 1 208 ? 3.212 12.492 -9.681 1.00 93.12 208 LEU A CA 1
ATOM 1640 C C . LEU A 1 208 ? 2.395 12.261 -10.954 1.00 93.12 208 LEU A C 1
ATOM 1642 O O . LEU A 1 208 ? 1.169 12.158 -10.905 1.00 93.12 208 LEU A O 1
ATOM 1646 N N . ASN A 1 209 ? 3.082 12.125 -12.084 1.00 93.88 209 ASN A N 1
ATOM 1647 C CA . ASN A 1 209 ? 2.484 11.790 -13.367 1.00 93.88 209 ASN A CA 1
ATOM 1648 C C . ASN A 1 209 ? 2.675 10.299 -13.662 1.00 93.88 209 ASN A C 1
ATOM 1650 O O . ASN A 1 209 ? 3.796 9.787 -13.701 1.00 93.88 209 ASN A O 1
ATOM 1654 N N . VAL A 1 210 ? 1.564 9.613 -13.919 1.00 94.94 210 VAL A N 1
ATOM 1655 C CA . VAL A 1 210 ? 1.543 8.248 -14.448 1.00 94.94 210 VAL A CA 1
ATOM 1656 C C . VAL A 1 210 ? 1.280 8.337 -15.942 1.00 94.94 210 VAL A C 1
ATOM 1658 O O . VAL A 1 210 ? 0.162 8.642 -16.362 1.00 94.94 210 VAL A O 1
ATOM 1661 N N . ARG A 1 211 ? 2.317 8.113 -16.743 1.00 94.44 211 ARG A N 1
ATOM 1662 C CA . ARG A 1 211 ? 2.271 8.212 -18.201 1.00 94.44 211 ARG A CA 1
ATOM 1663 C C . ARG A 1 211 ? 2.113 6.827 -18.814 1.00 94.44 211 ARG A C 1
ATOM 1665 O O . ARG A 1 211 ? 2.865 5.913 -18.486 1.00 94.44 211 AR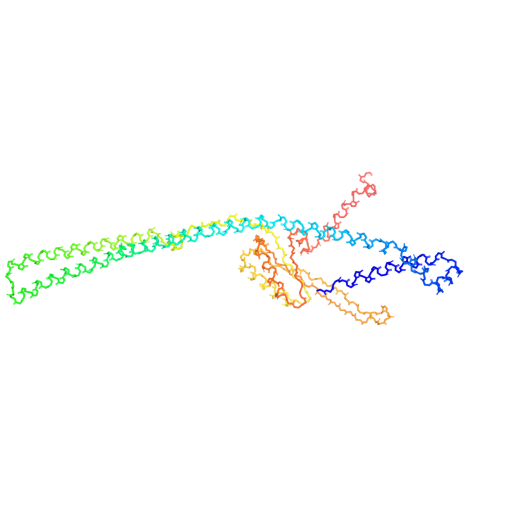G A O 1
ATOM 1672 N N . ILE A 1 212 ? 1.141 6.689 -19.703 1.00 95.69 212 ILE A N 1
ATOM 1673 C CA . ILE A 1 212 ? 0.719 5.443 -20.335 1.00 95.69 212 ILE A CA 1
ATOM 1674 C C . ILE A 1 212 ? 0.852 5.634 -21.843 1.00 95.69 212 ILE A C 1
ATOM 1676 O O . ILE A 1 212 ? 0.123 6.430 -22.436 1.00 95.69 212 ILE A O 1
ATOM 1680 N N . GLN A 1 213 ? 1.767 4.897 -22.460 1.00 94.75 213 GLN A N 1
ATOM 1681 C CA . GLN A 1 213 ? 2.036 4.977 -23.891 1.00 94.75 213 GLN A CA 1
ATOM 1682 C C . GLN A 1 213 ? 1.708 3.654 -24.575 1.00 94.75 213 GLN A C 1
ATOM 1684 O O . GLN A 1 213 ? 1.893 2.582 -24.004 1.00 94.75 213 GLN A O 1
ATOM 1689 N N . GLY A 1 214 ? 1.253 3.723 -25.819 1.00 95.00 214 GLY A N 1
ATOM 1690 C CA . GLY A 1 214 ? 1.039 2.542 -26.646 1.00 95.00 214 GLY A CA 1
ATOM 1691 C C . GLY A 1 214 ? 0.539 2.905 -28.039 1.00 95.00 214 GLY A C 1
ATOM 1692 O O . GLY A 1 214 ? 0.220 4.059 -28.326 1.00 95.00 214 GLY A O 1
ATOM 1693 N N . TYR A 1 215 ? 0.472 1.908 -28.915 1.00 93.12 215 TYR A N 1
ATOM 1694 C CA . TYR A 1 215 ? 0.059 2.101 -30.309 1.00 93.12 215 TYR A CA 1
ATOM 1695 C C . TYR A 1 215 ? -1.445 1.901 -30.527 1.00 93.12 215 TYR A C 1
ATOM 1697 O O . TYR A 1 215 ? -2.014 2.468 -31.457 1.00 93.12 215 TYR A O 1
ATOM 1705 N N . ASP A 1 216 ? -2.103 1.121 -29.664 1.00 94.25 216 ASP A N 1
ATOM 1706 C CA . ASP A 1 216 ? -3.549 0.907 -29.714 1.00 94.25 216 ASP A CA 1
ATOM 1707 C C . ASP A 1 216 ? -4.261 1.811 -28.704 1.00 94.25 216 ASP A C 1
ATOM 1709 O O . ASP A 1 216 ? -4.131 1.669 -27.486 1.00 94.25 216 ASP A O 1
ATOM 1713 N N . PHE A 1 217 ? -5.050 2.737 -29.238 1.00 91.62 217 PHE A N 1
ATOM 1714 C CA . PHE A 1 217 ? -5.829 3.696 -28.470 1.00 91.62 217 PHE A CA 1
ATOM 1715 C C . PHE A 1 217 ? -6.811 3.030 -27.487 1.00 91.62 217 PHE A C 1
ATOM 1717 O O . PHE A 1 217 ? -6.979 3.505 -26.360 1.00 91.62 217 PHE A O 1
ATOM 1724 N N . THR A 1 218 ? -7.436 1.914 -27.873 1.00 92.00 218 THR A N 1
ATOM 1725 C CA . THR A 1 218 ? -8.546 1.318 -27.113 1.00 92.00 218 THR A CA 1
ATOM 1726 C C . THR A 1 218 ? -8.101 0.727 -25.775 1.00 92.00 218 THR A C 1
ATOM 1728 O O . THR A 1 218 ? -8.806 0.850 -24.768 1.00 92.00 218 THR A O 1
ATOM 1731 N N . TYR A 1 219 ? -6.921 0.103 -25.740 1.00 92.19 219 TYR A N 1
ATOM 1732 C CA . TYR A 1 219 ? -6.361 -0.470 -24.519 1.00 92.19 219 TYR A CA 1
ATOM 1733 C C . TYR A 1 219 ? -5.874 0.613 -23.559 1.00 92.19 219 TYR A C 1
ATOM 1735 O O . TYR A 1 219 ? -6.106 0.503 -22.356 1.00 92.19 219 TYR A O 1
ATOM 1743 N N . ILE A 1 220 ? -5.271 1.683 -24.078 1.00 93.94 220 ILE A N 1
ATOM 1744 C CA . ILE A 1 220 ? -4.735 2.777 -23.260 1.00 93.94 220 ILE A CA 1
ATOM 1745 C C . ILE A 1 220 ? -5.866 3.527 -22.552 1.00 93.94 220 ILE A C 1
ATOM 1747 O O . ILE A 1 220 ? -5.753 3.801 -21.361 1.00 93.94 220 ILE A O 1
ATOM 1751 N N . GLU A 1 221 ? -6.978 3.814 -23.232 1.00 93.19 221 GLU A N 1
ATOM 1752 C CA . GLU A 1 221 ? -8.119 4.516 -22.625 1.00 93.19 221 GLU A CA 1
ATOM 1753 C C . GLU A 1 221 ? -8.781 3.687 -21.513 1.00 93.19 221 GLU A C 1
ATOM 1755 O O . GLU A 1 221 ? -9.047 4.179 -20.411 1.00 93.19 221 GLU A O 1
ATOM 1760 N N . LYS A 1 222 ? -8.976 2.384 -21.755 1.00 94.44 222 LYS A N 1
ATOM 1761 C CA . LYS A 1 222 ? -9.490 1.465 -20.729 1.00 94.44 222 LYS A CA 1
ATOM 1762 C C . LYS A 1 222 ? -8.542 1.369 -19.536 1.00 94.44 222 LYS A C 1
ATOM 1764 O O . LYS A 1 222 ? -9.004 1.344 -18.391 1.00 94.44 222 LYS A O 1
ATOM 1769 N N . PHE A 1 223 ? -7.236 1.327 -19.797 1.00 95.62 223 PHE A N 1
ATOM 1770 C CA . PHE A 1 223 ? -6.222 1.211 -18.758 1.00 95.62 223 PHE A CA 1
ATOM 1771 C C . PHE A 1 223 ? -6.056 2.504 -17.953 1.00 95.62 223 PHE A C 1
ATOM 1773 O O . PHE A 1 223 ? -5.974 2.450 -16.730 1.00 95.62 223 PHE A O 1
ATOM 1780 N N . GLN A 1 224 ? -6.147 3.671 -18.592 1.00 95.44 224 GLN A N 1
ATOM 1781 C CA . GLN A 1 224 ? -6.224 4.969 -17.918 1.00 95.44 224 GLN A CA 1
ATOM 1782 C C . GLN A 1 224 ? -7.393 5.005 -16.922 1.00 95.44 224 GLN A C 1
ATOM 1784 O O . GLN A 1 224 ? -7.212 5.384 -15.764 1.00 95.44 224 GLN A O 1
ATOM 1789 N N . GLY A 1 225 ? -8.579 4.540 -17.333 1.00 94.31 225 GLY A N 1
ATOM 1790 C CA . GLY A 1 225 ? -9.735 4.439 -16.439 1.00 94.31 225 GLY A CA 1
ATOM 1791 C C . GLY A 1 225 ? -9.542 3.429 -15.300 1.00 94.31 225 GLY A C 1
ATOM 1792 O O . GLY A 1 225 ? -10.049 3.635 -14.198 1.00 94.31 225 GLY A O 1
ATOM 1793 N N . TYR A 1 226 ? -8.816 2.333 -15.539 1.00 95.12 226 TYR A N 1
ATOM 1794 C CA . TYR A 1 226 ? -8.440 1.381 -14.490 1.00 95.12 226 TYR A CA 1
ATOM 1795 C C . TYR A 1 226 ? -7.504 2.017 -13.454 1.00 95.12 226 TYR A C 1
ATOM 1797 O O . TYR A 1 226 ? -7.778 1.916 -12.258 1.00 95.12 226 TYR A O 1
ATOM 1805 N N . ILE A 1 227 ? -6.468 2.728 -13.907 1.00 95.38 227 ILE A N 1
ATOM 1806 C CA . ILE A 1 227 ? -5.505 3.427 -13.048 1.00 95.38 227 ILE A CA 1
ATOM 1807 C C . ILE A 1 227 ? -6.193 4.522 -12.223 1.00 95.38 227 ILE A C 1
ATOM 1809 O O . ILE A 1 227 ? -5.962 4.581 -11.019 1.00 95.38 227 ILE A O 1
ATOM 1813 N N . ASP A 1 228 ? -7.087 5.330 -12.809 1.00 95.12 228 ASP A N 1
ATOM 1814 C CA . ASP A 1 228 ? -7.842 6.354 -12.060 1.00 95.12 228 ASP A CA 1
ATOM 1815 C C . ASP A 1 228 ? -8.708 5.728 -10.950 1.00 95.12 228 ASP A C 1
ATOM 1817 O O . ASP A 1 228 ? -8.652 6.148 -9.792 1.00 95.12 228 ASP A O 1
ATOM 1821 N N . ARG A 1 229 ? -9.452 4.656 -11.262 1.00 94.69 229 ARG A N 1
ATOM 1822 C CA . ARG A 1 229 ? -10.250 3.934 -10.254 1.00 94.69 229 ARG A CA 1
ATOM 1823 C C . ARG A 1 229 ? -9.381 3.322 -9.162 1.00 94.69 229 ARG A C 1
ATOM 1825 O O . ARG A 1 229 ? -9.776 3.333 -7.997 1.00 94.69 229 ARG A O 1
ATOM 1832 N N . MET A 1 230 ? -8.230 2.767 -9.528 1.00 93.50 230 MET A N 1
ATOM 1833 C CA . MET A 1 230 ? -7.312 2.158 -8.575 1.00 93.50 230 MET A CA 1
ATOM 1834 C C . MET A 1 230 ? -6.679 3.213 -7.664 1.00 93.50 230 MET A C 1
ATOM 1836 O O . MET A 1 230 ? -6.675 3.039 -6.450 1.00 93.50 230 MET A O 1
ATOM 1840 N N . ALA A 1 231 ? -6.240 4.344 -8.216 1.00 93.69 231 ALA A N 1
ATOM 1841 C CA . ALA A 1 231 ? -5.670 5.444 -7.444 1.00 93.69 231 ALA A CA 1
ATOM 1842 C C . ALA A 1 231 ? -6.649 5.956 -6.374 1.00 93.69 231 ALA A C 1
ATOM 1844 O O . ALA A 1 231 ? -6.264 6.143 -5.220 1.00 93.69 231 ALA A O 1
ATOM 1845 N N . ARG A 1 232 ? -7.941 6.072 -6.715 1.00 92.69 232 ARG A N 1
ATOM 1846 C CA . ARG A 1 232 ? -8.997 6.437 -5.754 1.00 92.69 232 ARG A CA 1
ATOM 1847 C C . ARG A 1 232 ? -9.176 5.401 -4.639 1.00 92.69 232 ARG A C 1
ATOM 1849 O O . ARG A 1 232 ? -9.442 5.789 -3.508 1.00 92.69 232 ARG A O 1
ATOM 1856 N N . ARG A 1 233 ? -9.010 4.101 -4.925 1.00 93.44 233 ARG A N 1
ATOM 1857 C CA . ARG A 1 233 ? -9.074 3.023 -3.912 1.00 93.44 233 ARG A CA 1
ATOM 1858 C C . ARG A 1 233 ? -7.878 3.019 -2.963 1.00 93.44 233 ARG A C 1
ATOM 1860 O O . ARG A 1 233 ? -8.026 2.621 -1.816 1.00 93.44 233 ARG A O 1
ATOM 1867 N N . PHE A 1 234 ? -6.717 3.466 -3.433 1.00 90.75 234 PHE A N 1
ATOM 1868 C CA . PHE A 1 234 ? -5.518 3.661 -2.611 1.00 90.75 234 PHE A CA 1
ATOM 1869 C C . PHE A 1 234 ? -5.525 4.996 -1.839 1.00 90.75 234 PHE A C 1
ATOM 1871 O O . PHE A 1 234 ? -4.537 5.339 -1.187 1.00 90.75 234 PHE A O 1
ATOM 1878 N N . ASN A 1 235 ? -6.643 5.733 -1.882 1.00 90.25 235 ASN A N 1
ATOM 1879 C CA . ASN A 1 235 ? -6.831 7.057 -1.288 1.00 90.25 235 ASN A CA 1
ATOM 1880 C C . ASN A 1 235 ? -5.856 8.123 -1.820 1.00 90.25 235 ASN A C 1
ATOM 1882 O O . ASN A 1 235 ? -5.527 9.066 -1.103 1.00 90.25 235 ASN A O 1
ATOM 1886 N N . PHE A 1 236 ? -5.410 8.010 -3.073 1.00 92.50 236 PHE A N 1
ATOM 1887 C CA . PHE A 1 236 ? -4.679 9.090 -3.734 1.00 92.50 236 PHE A CA 1
ATOM 1888 C C . PHE A 1 236 ? -5.642 10.111 -4.332 1.00 92.50 236 PHE A C 1
ATOM 1890 O O . PHE A 1 236 ? -6.692 9.763 -4.885 1.00 92.50 236 PHE A O 1
ATOM 1897 N N . LYS A 1 237 ? -5.268 11.391 -4.268 1.00 92.50 237 LYS A N 1
ATOM 1898 C CA . LYS A 1 237 ? -6.060 12.469 -4.856 1.00 92.50 237 LYS A CA 1
ATOM 1899 C C . LYS A 1 237 ? -5.671 12.651 -6.321 1.00 92.50 237 LYS A C 1
ATOM 1901 O O . LYS A 1 237 ? -4.632 13.231 -6.626 1.00 92.50 237 LYS A O 1
ATOM 1906 N N . VAL A 1 238 ? -6.519 12.183 -7.234 1.00 93.56 238 VAL A N 1
ATOM 1907 C CA . VAL A 1 238 ? -6.332 12.410 -8.675 1.00 93.56 238 VAL A CA 1
ATOM 1908 C C . VAL A 1 238 ? -6.690 13.858 -9.012 1.00 93.56 238 VAL A C 1
ATOM 1910 O O . VAL A 1 238 ? -7.824 14.277 -8.783 1.00 93.56 238 VAL A O 1
ATOM 1913 N N . VAL A 1 239 ? -5.721 14.615 -9.527 1.00 92.81 239 VAL A N 1
ATOM 1914 C CA . VAL A 1 239 ? -5.883 16.027 -9.912 1.00 92.81 239 VAL A CA 1
ATOM 1915 C C . VAL A 1 239 ? -6.509 16.112 -11.295 1.00 92.81 239 VAL A C 1
ATOM 1917 O O . VAL A 1 239 ? -7.565 16.709 -11.470 1.00 92.81 239 VAL A O 1
ATOM 1920 N N . GLU A 1 240 ? -5.869 15.470 -12.270 1.00 91.69 240 GLU A N 1
ATOM 1921 C CA . GLU A 1 240 ? -6.277 15.498 -13.668 1.00 91.69 240 GLU A CA 1
ATOM 1922 C C . GLU A 1 240 ? -5.977 14.164 -14.346 1.00 91.69 240 GLU A C 1
ATOM 1924 O O . GLU A 1 240 ? -5.041 13.449 -13.994 1.00 91.69 240 GLU A O 1
ATOM 1929 N N . SER A 1 241 ? -6.772 13.843 -15.359 1.00 93.31 241 SER A N 1
ATOM 1930 C CA . SER A 1 241 ? -6.566 12.696 -16.233 1.00 93.31 241 SER A CA 1
ATOM 1931 C C . SER A 1 241 ? -6.780 13.185 -17.656 1.00 93.31 241 SER A C 1
ATOM 1933 O O . SER A 1 241 ? -7.893 13.579 -18.006 1.00 93.31 241 SER A O 1
ATOM 1935 N N . TYR A 1 242 ? -5.714 13.256 -18.449 1.00 91.75 242 TYR A N 1
ATOM 1936 C CA . TYR A 1 242 ? -5.759 13.916 -19.750 1.00 91.75 242 TYR A CA 1
ATOM 1937 C C . TYR A 1 242 ? -5.033 13.144 -20.848 1.00 91.75 242 TYR A C 1
ATOM 1939 O O . TYR A 1 242 ? -4.221 12.243 -20.629 1.00 91.75 242 TYR A O 1
ATOM 1947 N N . ALA A 1 243 ? -5.388 13.526 -22.068 1.00 91.88 243 ALA A N 1
ATOM 1948 C CA . ALA A 1 243 ? -4.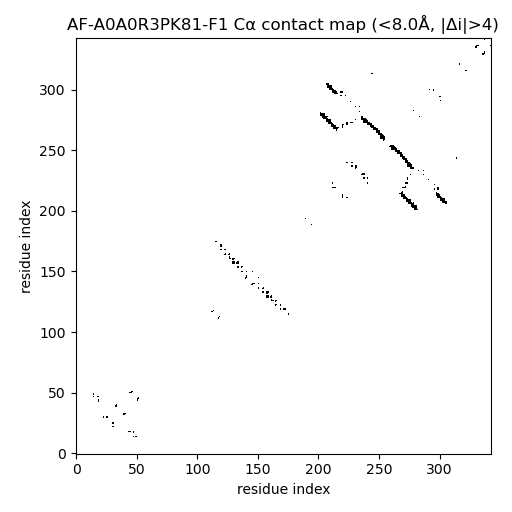854 13.010 -23.307 1.00 91.88 243 ALA A CA 1
ATOM 1949 C C . ALA A 1 243 ? -3.778 13.938 -23.863 1.00 91.88 243 ALA A C 1
ATOM 1951 O O . ALA A 1 243 ? -3.975 15.152 -23.882 1.00 91.88 243 ALA A O 1
ATOM 1952 N N . VAL A 1 244 ? -2.682 13.366 -24.362 1.00 91.12 244 VAL A N 1
ATOM 1953 C CA . VAL A 1 244 ? -1.681 14.110 -25.133 1.00 91.12 244 VAL A CA 1
ATOM 1954 C C . VAL A 1 244 ? -1.825 13.780 -26.621 1.00 91.12 244 VAL A C 1
ATOM 1956 O O . VAL A 1 244 ? -2.331 12.714 -26.991 1.00 91.12 244 VAL A O 1
ATOM 1959 N N . ALA A 1 245 ? -1.443 14.729 -27.480 1.00 89.75 245 ALA A N 1
ATOM 1960 C CA . ALA A 1 245 ? -1.492 14.571 -28.928 1.00 89.75 245 ALA A CA 1
ATOM 1961 C C . ALA A 1 245 ? -0.606 13.401 -29.387 1.00 89.75 245 ALA A C 1
ATOM 1963 O O . A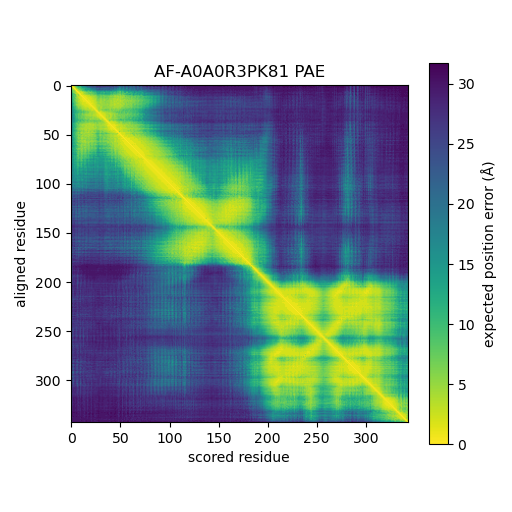LA A 1 245 ? 0.527 13.248 -28.932 1.00 89.75 245 ALA A O 1
ATOM 1964 N N . ALA A 1 246 ? -1.130 12.577 -30.296 1.00 90.81 246 ALA A N 1
ATOM 1965 C CA . ALA A 1 246 ? -0.432 11.389 -30.769 1.00 90.81 246 ALA A CA 1
ATOM 1966 C C . ALA A 1 246 ? 0.779 11.755 -31.637 1.00 90.81 246 ALA A C 1
ATOM 1968 O O . ALA A 1 246 ? 0.685 12.598 -32.533 1.00 90.81 246 ALA A O 1
ATOM 1969 N N . GLN A 1 247 ? 1.902 11.075 -31.415 1.00 90.69 247 GLN A N 1
ATOM 1970 C CA . GLN A 1 247 ? 3.089 11.213 -32.254 1.00 90.69 247 GLN A CA 1
ATOM 1971 C C . GLN A 1 247 ? 3.023 10.189 -33.386 1.00 90.69 247 GLN A C 1
ATOM 1973 O O . GLN A 1 247 ? 3.063 8.985 -33.144 1.00 90.69 247 GLN A O 1
ATOM 1978 N N . THR A 1 248 ? 2.916 10.651 -34.630 1.00 93.19 248 THR A N 1
ATOM 1979 C CA . THR A 1 248 ? 2.927 9.759 -35.796 1.00 93.19 248 THR A CA 1
ATOM 1980 C C . THR A 1 248 ? 4.355 9.559 -36.287 1.00 93.19 248 THR A C 1
ATOM 1982 O O . THR A 1 248 ? 5.029 10.500 -36.698 1.00 93.19 248 THR A O 1
ATOM 1985 N N . GLN A 1 249 ? 4.827 8.319 -36.235 1.00 92.56 249 GLN A N 1
ATOM 1986 C CA . GLN A 1 249 ? 6.129 7.913 -36.742 1.00 92.56 249 GLN A CA 1
ATOM 1987 C C . GLN A 1 249 ? 5.952 7.184 -38.071 1.00 92.56 249 GLN A C 1
ATOM 1989 O O . GLN A 1 249 ? 5.052 6.357 -38.239 1.00 92.56 249 GLN A O 1
ATOM 1994 N N . ARG A 1 250 ? 6.822 7.494 -39.032 1.00 93.75 250 ARG A N 1
ATOM 1995 C CA . ARG A 1 250 ? 6.858 6.817 -40.327 1.00 93.75 250 ARG A CA 1
ATOM 1996 C C . ARG A 1 250 ? 7.899 5.706 -40.278 1.00 93.75 250 ARG A C 1
ATOM 1998 O O . ARG A 1 250 ? 9.094 5.991 -40.255 1.00 93.75 250 ARG A O 1
ATOM 2005 N N . VAL A 1 251 ? 7.438 4.461 -40.288 1.00 92.31 251 VAL A N 1
ATOM 2006 C CA . VAL A 1 251 ? 8.288 3.272 -40.351 1.00 92.31 251 VAL A CA 1
ATOM 2007 C C . VAL A 1 251 ? 8.374 2.810 -41.796 1.00 92.31 251 VAL A C 1
ATOM 2009 O O . VAL A 1 251 ? 7.361 2.636 -42.471 1.00 92.31 251 VAL A O 1
ATOM 2012 N N . VAL A 1 252 ? 9.601 2.638 -42.273 1.00 94.19 252 VAL A N 1
ATOM 2013 C CA . VAL A 1 252 ? 9.897 2.293 -43.660 1.00 94.19 252 VAL A CA 1
ATOM 2014 C C . VAL A 1 252 ? 10.677 0.988 -43.669 1.00 94.19 252 VAL A C 1
ATOM 2016 O O . VAL A 1 252 ? 11.723 0.888 -43.029 1.00 94.19 252 VAL A O 1
ATOM 2019 N N . VAL A 1 253 ? 10.161 -0.010 -44.380 1.00 93.50 253 VAL A N 1
ATOM 2020 C CA . VAL A 1 253 ? 10.841 -1.288 -44.599 1.00 93.50 253 VAL A CA 1
ATOM 2021 C C . VAL A 1 253 ? 11.505 -1.239 -45.965 1.00 93.50 253 VAL A C 1
ATOM 2023 O O . VAL A 1 253 ? 10.859 -0.916 -46.961 1.00 93.50 253 VAL A O 1
ATOM 2026 N N . TYR A 1 254 ? 12.797 -1.550 -46.007 1.00 94.38 254 TYR A N 1
ATOM 2027 C CA . TYR A 1 254 ? 13.574 -1.607 -47.241 1.00 94.38 254 TYR A CA 1
ATOM 2028 C C . TYR A 1 254 ? 13.611 -3.028 -47.798 1.00 94.38 254 TYR A C 1
ATOM 2030 O O . TYR A 1 254 ? 13.597 -4.003 -47.043 1.00 94.38 254 TYR A O 1
ATOM 2038 N N . LYS A 1 255 ? 13.705 -3.150 -49.124 1.00 92.81 255 LYS A N 1
ATOM 2039 C CA . LYS A 1 255 ? 13.913 -4.450 -49.771 1.00 92.81 255 LYS A CA 1
ATOM 2040 C C . LYS A 1 255 ? 15.279 -5.031 -49.383 1.00 92.81 255 LYS A C 1
ATOM 2042 O O . LYS A 1 255 ? 16.239 -4.267 -49.241 1.00 92.81 255 LYS A O 1
ATOM 2047 N N . PRO A 1 256 ? 15.401 -6.367 -49.265 1.00 90.88 256 PRO A N 1
ATOM 2048 C CA . PRO A 1 256 ? 16.651 -7.010 -48.871 1.00 90.88 256 PRO A CA 1
ATOM 2049 C C . PRO A 1 256 ? 17.802 -6.576 -49.790 1.00 90.88 256 PRO A C 1
ATOM 2051 O O . PRO A 1 256 ? 17.679 -6.621 -51.012 1.00 90.88 256 PRO A O 1
ATOM 2054 N N . ASN A 1 257 ? 18.912 -6.142 -49.186 1.00 88.56 257 ASN A N 1
ATOM 2055 C CA . ASN A 1 257 ? 20.119 -5.643 -49.860 1.00 88.56 257 ASN A CA 1
ATOM 2056 C C . ASN A 1 257 ? 19.914 -4.421 -50.777 1.00 88.56 257 ASN A C 1
ATOM 2058 O O . ASN A 1 257 ? 20.672 -4.227 -51.727 1.00 88.56 257 ASN A O 1
ATOM 2062 N N . SER A 1 258 ? 18.917 -3.574 -50.513 1.00 90.50 258 SER A N 1
ATOM 2063 C CA . SER A 1 258 ? 18.740 -2.327 -51.263 1.00 90.50 258 SER A CA 1
ATOM 2064 C C . SER A 1 258 ? 18.211 -1.191 -50.387 1.00 90.50 258 SER A C 1
ATOM 2066 O O . SER A 1 258 ? 17.680 -1.417 -49.305 1.00 90.50 258 SER A O 1
ATOM 2068 N N . THR A 1 259 ? 18.328 0.041 -50.876 1.00 88.31 259 THR A N 1
ATOM 2069 C CA . THR A 1 259 ? 17.768 1.255 -50.253 1.00 88.31 259 THR A CA 1
ATOM 2070 C C . THR A 1 259 ? 16.370 1.597 -50.771 1.00 88.31 259 THR A C 1
ATOM 2072 O O . THR A 1 259 ? 15.811 2.638 -50.429 1.00 88.31 259 THR A O 1
ATOM 2075 N N . ILE A 1 260 ? 15.792 0.736 -51.614 1.00 89.19 260 ILE A N 1
ATOM 2076 C CA . ILE A 1 260 ? 14.462 0.950 -52.177 1.00 89.19 260 ILE A CA 1
ATOM 2077 C C . ILE A 1 260 ? 13.429 0.602 -51.107 1.00 89.19 260 ILE A C 1
ATOM 2079 O O . ILE A 1 260 ? 13.450 -0.492 -50.536 1.00 89.19 260 ILE A O 1
ATOM 2083 N N . VAL A 1 261 ? 12.528 1.550 -50.850 1.00 89.38 261 VAL A N 1
ATOM 2084 C CA . VAL A 1 261 ? 11.396 1.370 -49.940 1.00 89.38 261 VAL A CA 1
ATOM 2085 C C . VAL A 1 261 ? 10.471 0.292 -50.492 1.00 89.38 261 VAL A C 1
ATOM 2087 O O . VAL A 1 261 ? 10.020 0.378 -51.632 1.00 89.38 261 VAL A O 1
ATOM 2090 N N . ASP A 1 262 ? 10.211 -0.722 -49.675 1.00 88.56 262 ASP A N 1
ATOM 2091 C CA . ASP A 1 262 ? 9.270 -1.796 -49.973 1.00 88.56 262 ASP A CA 1
ATOM 2092 C C . ASP A 1 262 ? 7.881 -1.460 -49.434 1.00 88.56 262 ASP A C 1
ATOM 2094 O O . ASP A 1 262 ? 6.904 -1.460 -50.175 1.00 88.56 262 ASP A O 1
ATOM 2098 N N . ASN A 1 263 ? 7.811 -1.107 -48.146 1.00 90.50 263 ASN A N 1
ATOM 2099 C CA . ASN A 1 263 ? 6.567 -0.808 -47.447 1.00 90.50 263 ASN A CA 1
ATOM 2100 C C . ASN A 1 263 ? 6.730 0.397 -46.517 1.00 90.50 263 ASN A C 1
ATOM 2102 O O . ASN A 1 263 ? 7.757 0.557 -45.854 1.00 90.50 263 ASN A O 1
ATOM 2106 N N . GLU A 1 264 ? 5.686 1.220 -46.434 1.00 92.38 264 GLU A N 1
ATOM 2107 C CA . GLU A 1 264 ? 5.592 2.352 -45.513 1.00 92.38 264 GLU A CA 1
ATOM 2108 C C . GLU A 1 264 ? 4.396 2.149 -44.578 1.00 92.38 264 GLU A C 1
ATOM 2110 O O . GLU A 1 264 ? 3.263 1.977 -45.029 1.00 92.38 264 GLU A O 1
ATOM 2115 N N . VAL A 1 265 ? 4.644 2.194 -43.269 1.00 93.62 265 VAL A N 1
ATOM 2116 C CA . VAL A 1 265 ? 3.613 2.101 -42.231 1.00 93.62 265 VAL A CA 1
ATOM 2117 C C . VAL A 1 265 ? 3.697 3.328 -41.334 1.00 93.62 265 VAL A C 1
ATOM 2119 O O . VAL A 1 265 ? 4.759 3.679 -40.819 1.00 93.62 265 VAL A O 1
ATOM 2122 N N . LYS A 1 266 ? 2.557 3.987 -41.126 1.00 93.12 266 LYS A N 1
ATOM 2123 C CA . LYS A 1 266 ? 2.433 5.108 -40.189 1.00 93.12 266 LYS A CA 1
ATOM 2124 C C . LYS A 1 266 ? 1.941 4.570 -38.852 1.00 93.12 266 LYS A C 1
ATOM 2126 O O . LYS A 1 266 ? 0.804 4.117 -38.760 1.00 93.12 266 LYS A O 1
ATOM 2131 N N . LEU A 1 267 ? 2.790 4.621 -37.832 1.00 91.88 267 LEU A N 1
ATOM 2132 C CA . LEU A 1 267 ? 2.451 4.207 -36.474 1.00 91.88 267 LEU A CA 1
ATOM 2133 C C . LEU A 1 267 ? 2.161 5.445 -35.629 1.00 91.88 267 LEU A C 1
ATOM 2135 O O . LEU A 1 267 ? 3.016 6.314 -35.482 1.00 91.88 267 LEU A O 1
ATOM 2139 N N . ALA A 1 268 ? 0.949 5.537 -35.088 1.00 93.62 268 ALA A N 1
ATOM 2140 C CA . ALA A 1 268 ? 0.581 6.575 -34.136 1.00 93.62 268 ALA A CA 1
ATOM 2141 C C . ALA A 1 268 ? 0.860 6.076 -32.715 1.00 93.62 268 ALA A C 1
ATOM 2143 O O . ALA A 1 268 ? 0.275 5.087 -32.279 1.00 93.62 268 ALA A O 1
ATOM 2144 N N . LEU A 1 269 ? 1.749 6.757 -31.998 1.00 94.44 269 LEU A N 1
ATOM 2145 C CA . LEU A 1 269 ? 1.967 6.531 -30.577 1.00 94.44 269 LEU A CA 1
ATOM 2146 C C . LEU A 1 269 ? 1.014 7.432 -29.791 1.00 94.44 269 LEU A C 1
ATOM 2148 O O . LEU A 1 269 ? 1.122 8.661 -29.839 1.00 94.44 269 LEU A O 1
ATOM 2152 N N . TYR A 1 270 ? 0.077 6.815 -29.081 1.00 95.00 270 TYR A N 1
ATOM 2153 C CA . TYR A 1 270 ? -0.855 7.497 -28.198 1.00 95.00 270 TYR A CA 1
ATOM 2154 C C . TYR A 1 270 ? -0.287 7.572 -26.789 1.00 95.00 270 TYR A C 1
ATOM 2156 O O . TYR A 1 270 ? 0.371 6.647 -26.312 1.00 95.00 270 TYR A O 1
ATOM 2164 N N . ASP A 1 271 ? -0.583 8.681 -26.122 1.00 93.50 271 ASP A N 1
ATOM 2165 C CA . ASP A 1 271 ? -0.080 8.976 -24.790 1.00 93.50 271 ASP A CA 1
ATOM 2166 C C . ASP A 1 271 ? -1.214 9.516 -23.905 1.00 93.50 271 ASP A C 1
ATOM 2168 O O . ASP A 1 271 ? -2.039 10.345 -24.329 1.00 93.50 271 ASP A O 1
ATOM 2172 N N . ARG A 1 272 ? -1.297 8.985 -22.686 1.00 94.00 272 ARG A N 1
ATOM 2173 C CA . ARG A 1 272 ? -2.280 9.340 -21.657 1.00 94.00 272 ARG A CA 1
ATOM 2174 C C . ARG A 1 272 ? -1.571 9.534 -20.332 1.00 94.00 272 ARG A C 1
ATOM 2176 O O . ARG A 1 272 ? -0.714 8.739 -19.963 1.00 94.00 272 ARG A O 1
ATOM 2183 N N . VAL A 1 273 ? -1.965 10.567 -19.597 1.00 93.81 273 VAL A N 1
ATOM 2184 C CA . VAL A 1 273 ? -1.345 10.911 -18.317 1.00 93.81 273 VAL A CA 1
ATOM 2185 C C . VAL A 1 273 ? -2.413 11.012 -17.236 1.00 93.81 273 VAL A C 1
ATOM 2187 O O . VAL A 1 273 ? -3.436 11.675 -17.415 1.00 93.81 273 VAL A O 1
ATOM 2190 N N . VAL A 1 274 ? -2.162 10.358 -16.102 1.00 95.31 274 VAL A N 1
ATOM 2191 C CA . VAL A 1 274 ? -2.944 10.504 -14.869 1.00 95.31 274 VAL A CA 1
ATOM 2192 C C . VAL A 1 274 ? -2.079 11.216 -13.836 1.00 95.31 274 VAL A C 1
ATOM 2194 O O . VAL A 1 274 ? -1.022 10.715 -13.455 1.00 95.31 274 VAL A O 1
ATOM 2197 N N . ARG A 1 275 ? -2.526 12.389 -13.392 1.00 93.88 275 ARG A N 1
ATOM 2198 C CA . ARG A 1 275 ? -1.834 13.243 -12.427 1.00 93.88 275 ARG A CA 1
ATOM 2199 C C . ARG A 1 275 ? -2.383 12.994 -11.029 1.00 93.88 275 ARG A C 1
ATOM 2201 O O . ARG A 1 275 ? -3.562 13.231 -10.757 1.00 93.88 275 ARG A O 1
ATOM 2208 N N . LEU A 1 276 ? -1.519 12.532 -10.139 1.00 94.81 276 LEU A N 1
ATOM 2209 C CA . LEU A 1 276 ? -1.814 12.248 -8.740 1.00 94.81 276 LEU A CA 1
ATOM 2210 C C . LEU A 1 276 ? -1.205 13.333 -7.853 1.00 94.81 276 LEU A C 1
ATOM 2212 O O . LEU A 1 276 ? -0.122 13.836 -8.141 1.00 94.81 276 LEU A O 1
ATOM 2216 N N . SER A 1 277 ? -1.898 13.668 -6.769 1.00 93.06 277 SER A N 1
ATOM 2217 C CA . SER A 1 277 ? -1.419 14.567 -5.720 1.00 93.06 277 SER A CA 1
ATOM 2218 C C . SER A 1 277 ? -1.465 13.901 -4.358 1.00 93.06 277 SER A C 1
ATOM 2220 O O . SER A 1 277 ? -2.319 13.039 -4.123 1.00 93.06 277 SER A O 1
ATOM 2222 N N . ASN A 1 278 ? -0.561 14.342 -3.483 1.00 88.62 278 ASN A N 1
ATOM 2223 C CA . ASN A 1 278 ? -0.374 13.822 -2.134 1.00 88.62 278 ASN A CA 1
ATOM 2224 C C . ASN A 1 278 ? -0.301 12.283 -2.118 1.00 88.62 278 ASN A C 1
ATOM 2226 O O . ASN A 1 278 ? -1.223 11.570 -1.705 1.00 88.62 278 ASN A O 1
ATOM 2230 N N . VAL A 1 279 ? 0.798 11.770 -2.664 1.00 90.00 279 VAL A N 1
ATOM 2231 C CA . VAL A 1 279 ? 1.023 10.335 -2.793 1.00 90.00 279 VAL A CA 1
ATOM 2232 C C . VAL A 1 279 ? 2.012 9.882 -1.721 1.00 90.00 279 VAL A C 1
ATOM 2234 O O . VAL A 1 279 ? 3.210 10.136 -1.823 1.00 90.00 279 VAL A O 1
ATOM 2237 N N . ALA A 1 280 ? 1.517 9.167 -0.711 1.00 90.81 280 ALA A N 1
ATOM 2238 C CA . ALA A 1 280 ? 2.355 8.582 0.336 1.00 90.81 280 ALA A CA 1
ATOM 2239 C C . ALA A 1 280 ? 3.273 7.477 -0.224 1.00 90.81 280 ALA A C 1
ATOM 2241 O O . ALA A 1 280 ? 2.789 6.511 -0.827 1.00 90.81 280 ALA A O 1
ATOM 2242 N N . ALA A 1 281 ? 4.584 7.567 0.033 1.00 88.44 281 ALA A N 1
ATOM 2243 C CA . ALA A 1 281 ? 5.584 6.649 -0.525 1.00 88.44 281 ALA A CA 1
ATOM 2244 C C . ALA A 1 281 ? 5.318 5.142 -0.277 1.00 88.44 281 ALA A C 1
ATOM 2246 O O . ALA A 1 281 ? 5.441 4.363 -1.226 1.00 88.44 281 ALA A O 1
ATOM 2247 N N . PRO A 1 282 ? 4.883 4.683 0.920 1.00 88.88 282 PRO A N 1
ATOM 2248 C CA . PRO A 1 282 ? 4.617 3.257 1.143 1.00 88.88 282 PRO A CA 1
ATOM 2249 C C . PRO A 1 282 ? 3.462 2.726 0.290 1.00 88.88 282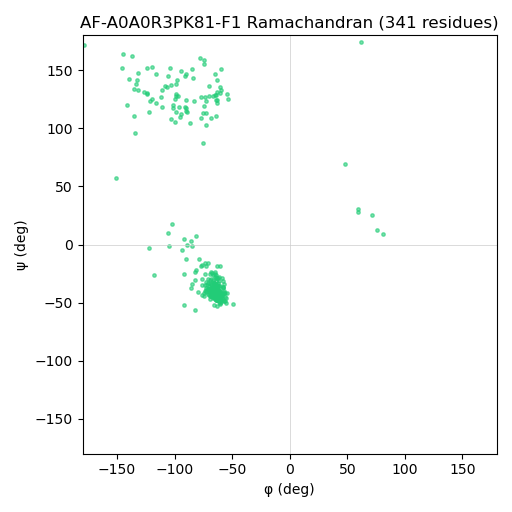 PRO A C 1
ATOM 2251 O O . PRO A 1 282 ? 3.504 1.604 -0.213 1.00 88.88 282 PRO A O 1
ATOM 2254 N N . ARG A 1 283 ? 2.420 3.546 0.105 1.00 90.75 283 ARG A N 1
ATOM 2255 C CA . ARG A 1 283 ? 1.271 3.186 -0.731 1.00 90.75 283 ARG A CA 1
ATOM 2256 C C . ARG A 1 283 ? 1.636 3.241 -2.209 1.00 90.75 283 ARG A C 1
ATOM 2258 O O . ARG A 1 283 ? 1.138 2.418 -2.972 1.00 90.75 283 ARG A O 1
ATOM 2265 N N . LEU A 1 284 ? 2.501 4.178 -2.607 1.00 91.75 284 LEU A N 1
ATOM 2266 C CA . LEU A 1 284 ? 2.984 4.291 -3.981 1.00 91.75 284 LEU A CA 1
ATOM 2267 C C . LEU A 1 284 ? 3.701 3.018 -4.424 1.00 91.75 284 LEU A C 1
ATOM 2269 O O . LEU A 1 284 ? 3.426 2.528 -5.512 1.00 91.75 284 LEU A O 1
ATOM 2273 N N . GLN A 1 285 ? 4.557 2.450 -3.571 1.00 91.56 285 GLN A N 1
ATOM 2274 C CA . GLN A 1 285 ? 5.261 1.208 -3.893 1.00 91.56 285 GLN A CA 1
ATOM 2275 C C . GLN A 1 285 ? 4.282 0.075 -4.231 1.00 91.56 285 GLN A C 1
ATOM 2277 O O . GLN A 1 285 ? 4.415 -0.579 -5.262 1.00 91.56 285 GLN A O 1
ATOM 2282 N N . LEU A 1 286 ? 3.260 -0.117 -3.392 1.00 93.38 286 LEU A N 1
ATOM 2283 C CA . LEU A 1 286 ? 2.223 -1.129 -3.615 1.00 93.38 286 LEU A CA 1
ATOM 2284 C C . LEU A 1 286 ? 1.409 -0.844 -4.881 1.00 93.38 286 LEU A C 1
ATOM 2286 O O . LEU A 1 286 ? 1.064 -1.762 -5.624 1.00 93.38 286 LEU A O 1
ATOM 2290 N N . PHE A 1 287 ? 1.115 0.430 -5.132 1.00 94.12 287 PHE A N 1
ATOM 2291 C CA . PHE A 1 287 ? 0.398 0.864 -6.320 1.00 94.12 287 PHE A CA 1
ATOM 2292 C C . PHE A 1 287 ? 1.188 0.595 -7.604 1.00 94.12 287 PHE A C 1
ATOM 2294 O O . PHE A 1 287 ? 0.611 0.067 -8.548 1.00 94.12 287 PHE A O 1
ATOM 2301 N N . ILE A 1 288 ? 2.493 0.886 -7.635 1.00 93.81 288 ILE A N 1
ATOM 2302 C CA . ILE A 1 288 ? 3.364 0.606 -8.787 1.00 93.81 288 ILE A CA 1
ATOM 2303 C C . ILE A 1 288 ? 3.379 -0.891 -9.077 1.00 93.81 288 ILE A C 1
ATOM 2305 O O . ILE A 1 288 ? 3.073 -1.285 -10.198 1.00 93.81 288 ILE A O 1
ATOM 2309 N N . THR A 1 289 ? 3.633 -1.725 -8.063 1.00 94.75 289 THR A N 1
ATOM 2310 C CA . THR A 1 289 ? 3.639 -3.185 -8.231 1.00 94.75 289 THR A CA 1
ATOM 2311 C C . THR A 1 289 ? 2.307 -3.691 -8.783 1.00 94.75 289 THR A C 1
ATOM 2313 O O . THR A 1 289 ? 2.282 -4.548 -9.660 1.00 94.75 289 THR A O 1
ATOM 2316 N N . LEU A 1 290 ? 1.187 -3.140 -8.314 1.00 94.69 290 LEU A N 1
ATOM 2317 C CA . LEU A 1 290 ? -0.133 -3.528 -8.796 1.00 94.69 290 LEU A CA 1
ATOM 2318 C C . LEU A 1 290 ? -0.419 -3.021 -10.218 1.00 94.69 290 LEU A C 1
ATOM 2320 O O . LEU A 1 290 ? -1.089 -3.694 -10.994 1.00 94.69 290 LEU A O 1
ATOM 2324 N N . VAL A 1 291 ? 0.069 -1.841 -10.592 1.00 94.31 291 VAL A N 1
ATOM 2325 C CA . VAL A 1 291 ? -0.048 -1.369 -11.976 1.00 94.31 291 VAL A CA 1
ATOM 2326 C C . VAL A 1 291 ? 0.777 -2.262 -12.897 1.00 94.31 291 VAL A C 1
ATOM 2328 O O . VAL A 1 291 ? 0.237 -2.695 -13.910 1.00 94.31 291 VAL A O 1
ATOM 2331 N N . GLU A 1 292 ? 2.014 -2.596 -12.517 1.00 93.50 292 GLU A N 1
ATOM 2332 C CA . GLU A 1 292 ? 2.932 -3.465 -13.267 1.00 93.50 292 GLU A CA 1
ATOM 2333 C C . GLU A 1 292 ? 2.362 -4.865 -13.522 1.00 93.50 292 GLU A C 1
ATOM 2335 O O . GLU A 1 292 ? 2.451 -5.366 -14.643 1.00 93.50 292 GLU A O 1
ATOM 2340 N N . THR A 1 293 ? 1.712 -5.484 -12.531 1.00 94.50 293 THR A N 1
ATOM 2341 C CA . THR A 1 293 ? 1.095 -6.813 -12.701 1.00 94.50 293 THR A CA 1
ATOM 2342 C C . THR A 1 293 ? -0.096 -6.813 -13.657 1.00 94.50 293 THR A C 1
ATOM 2344 O O . THR A 1 293 ? -0.422 -7.851 -14.232 1.00 94.50 293 THR A O 1
ATOM 2347 N N . HIS A 1 294 ? -0.753 -5.666 -13.833 1.00 93.38 294 HIS A N 1
ATOM 2348 C CA . HIS A 1 294 ? -1.952 -5.520 -14.653 1.00 93.38 294 HIS A CA 1
ATOM 2349 C C . HIS A 1 294 ? -1.700 -4.807 -15.993 1.00 93.38 294 HIS A C 1
ATOM 2351 O O . HIS A 1 294 ? -2.669 -4.488 -16.687 1.00 93.38 294 HIS A O 1
ATOM 2357 N N . ILE A 1 295 ? -0.438 -4.573 -16.384 1.00 94.38 295 ILE A N 1
ATOM 2358 C CA . ILE A 1 295 ? -0.103 -3.930 -17.664 1.00 94.38 295 ILE A CA 1
ATOM 2359 C C . ILE A 1 295 ? -0.572 -4.809 -18.842 1.00 94.38 295 ILE A C 1
ATOM 2361 O O . ILE A 1 295 ? -0.173 -5.972 -18.943 1.00 94.38 295 ILE A O 1
ATOM 2365 N N . PRO A 1 296 ? -1.400 -4.278 -19.762 1.00 93.06 296 PRO A N 1
ATOM 2366 C CA . PRO A 1 296 ? -1.788 -4.989 -20.973 1.00 93.06 296 PRO A CA 1
ATOM 2367 C C . PRO A 1 296 ? -0.642 -5.025 -21.996 1.00 93.06 296 PRO A C 1
ATOM 2369 O O . PRO A 1 296 ? 0.229 -4.157 -22.031 1.00 93.06 296 PRO A O 1
ATOM 2372 N N . VAL A 1 297 ? -0.663 -6.025 -22.877 1.00 90.00 297 VAL A N 1
ATOM 2373 C CA . VAL A 1 297 ? 0.373 -6.210 -23.905 1.00 90.00 297 VAL A CA 1
ATOM 2374 C C . VAL A 1 297 ? 0.448 -4.990 -24.829 1.00 90.00 297 VAL A C 1
ATOM 2376 O O . VAL A 1 297 ? -0.570 -4.515 -25.326 1.00 90.00 297 VAL A O 1
ATOM 2379 N N . GLY A 1 298 ? 1.666 -4.502 -25.082 1.00 88.44 298 GLY A N 1
ATOM 2380 C CA . GLY A 1 298 ? 1.908 -3.376 -25.991 1.00 88.44 298 GLY A CA 1
ATOM 2381 C C . GLY A 1 298 ? 1.673 -1.989 -25.383 1.00 88.44 298 GLY A C 1
ATOM 2382 O O . GLY A 1 298 ? 1.710 -1.002 -26.118 1.00 88.44 298 GLY A O 1
ATOM 2383 N N . VAL A 1 299 ? 1.456 -1.907 -24.066 1.00 94.81 299 VAL A N 1
ATOM 2384 C CA . VAL A 1 299 ? 1.376 -0.650 -23.313 1.00 94.81 299 VAL A CA 1
ATOM 2385 C C . VAL A 1 299 ? 2.588 -0.519 -22.397 1.00 94.81 299 VAL A C 1
ATOM 2387 O O . VAL A 1 299 ? 2.942 -1.452 -21.682 1.00 94.81 299 VAL A O 1
ATOM 2390 N N . THR A 1 300 ? 3.217 0.652 -22.396 1.00 94.06 300 THR A N 1
ATOM 2391 C CA . THR A 1 300 ? 4.327 0.988 -21.500 1.00 94.06 300 THR A CA 1
ATOM 2392 C C . THR A 1 300 ? 3.887 2.056 -20.512 1.00 94.06 300 THR A C 1
ATOM 2394 O O . THR A 1 300 ? 3.384 3.110 -20.908 1.00 94.06 300 THR A O 1
ATOM 2397 N N . VAL A 1 301 ? 4.085 1.796 -19.220 1.00 95.00 301 VAL A N 1
ATOM 2398 C CA . VAL A 1 301 ? 3.785 2.753 -18.150 1.00 95.00 301 VAL A CA 1
ATOM 2399 C C . VAL A 1 301 ? 5.068 3.296 -17.554 1.00 95.00 301 VAL A C 1
ATOM 2401 O O . VAL A 1 301 ? 6.008 2.551 -17.297 1.00 95.00 301 VAL A O 1
ATOM 2404 N N . THR A 1 302 ? 5.095 4.604 -17.322 1.00 94.25 302 THR A N 1
ATOM 2405 C CA . THR A 1 302 ? 6.214 5.305 -16.692 1.00 94.25 302 THR A CA 1
ATOM 2406 C C . THR A 1 302 ? 5.697 6.210 -15.581 1.00 94.25 302 THR A C 1
ATOM 2408 O O . THR A 1 302 ? 4.726 6.946 -15.757 1.00 94.25 302 THR A O 1
ATOM 2411 N N . PHE A 1 303 ? 6.346 6.138 -14.422 1.00 93.62 303 PHE A N 1
ATOM 2412 C CA . PHE A 1 303 ? 6.064 6.988 -13.271 1.00 93.62 303 PHE A CA 1
ATOM 2413 C C . PHE A 1 303 ? 7.127 8.083 -13.218 1.00 93.62 303 PHE A C 1
ATOM 2415 O O . PHE A 1 303 ? 8.313 7.782 -13.094 1.00 93.62 303 PHE A O 1
ATOM 2422 N N . LYS A 1 304 ? 6.715 9.346 -13.344 1.00 91.81 304 LYS A N 1
ATOM 2423 C CA . LYS A 1 304 ? 7.616 10.507 -13.334 1.00 91.81 304 LYS A CA 1
ATOM 2424 C C . LYS A 1 304 ? 7.068 11.576 -12.394 1.00 91.81 304 LYS A C 1
ATOM 2426 O O . LYS A 1 304 ? 5.859 11.803 -12.354 1.00 91.81 304 LYS A O 1
ATOM 2431 N N . GLN A 1 305 ? 7.943 12.250 -11.652 1.00 92.25 305 GLN A N 1
ATOM 2432 C CA . GLN A 1 305 ? 7.560 13.463 -10.930 1.00 92.25 305 GLN A CA 1
ATOM 2433 C C . GLN A 1 305 ? 7.137 14.547 -11.927 1.00 92.25 305 GLN A C 1
ATOM 2435 O O . GLN A 1 305 ? 7.710 14.658 -13.011 1.00 92.25 305 GLN A O 1
ATOM 2440 N N . HIS A 1 306 ? 6.105 15.311 -11.581 1.00 91.00 306 HIS A N 1
ATOM 2441 C CA . HIS A 1 306 ? 5.602 16.338 -12.479 1.00 91.00 306 HIS A CA 1
ATOM 2442 C C . HIS A 1 306 ? 6.585 17.510 -12.607 1.00 91.00 306 HIS A C 1
ATOM 2444 O O . HIS A 1 306 ? 6.978 18.105 -11.606 1.00 91.00 306 HIS A O 1
ATOM 2450 N N . GLU A 1 307 ? 6.921 17.869 -13.846 1.00 90.44 307 GLU A N 1
ATOM 2451 C CA . GLU A 1 307 ? 7.689 19.070 -14.181 1.00 90.44 307 GLU A CA 1
ATOM 2452 C C . GLU A 1 307 ? 6.877 20.005 -15.089 1.00 90.44 307 GLU A C 1
ATOM 2454 O O . GLU A 1 307 ? 6.063 19.544 -15.892 1.00 90.44 307 GLU A O 1
ATOM 2459 N N . ASN A 1 308 ? 7.161 21.311 -15.040 1.00 86.81 308 ASN A N 1
ATOM 2460 C CA . ASN A 1 308 ? 6.510 22.309 -15.905 1.00 86.81 308 ASN A CA 1
ATOM 2461 C C . ASN A 1 308 ? 6.702 22.006 -17.404 1.00 86.81 308 ASN A C 1
ATOM 2463 O O . ASN A 1 308 ? 5.803 22.246 -18.204 1.00 86.81 308 ASN A O 1
ATOM 2467 N N . ALA A 1 309 ? 7.831 21.394 -17.781 1.00 84.56 309 ALA A N 1
ATOM 2468 C CA . ALA A 1 309 ? 8.093 20.981 -19.161 1.00 84.56 309 ALA A CA 1
ATOM 2469 C C . ALA A 1 309 ? 7.067 19.953 -19.686 1.00 84.56 309 ALA A C 1
ATOM 2471 O O . ALA A 1 309 ? 6.788 19.907 -20.885 1.00 84.56 309 ALA A O 1
ATOM 2472 N N . ASP A 1 310 ? 6.477 19.143 -18.797 1.00 83.12 310 ASP A N 1
ATOM 2473 C CA . ASP A 1 310 ? 5.429 18.188 -19.168 1.00 83.12 310 ASP A CA 1
ATOM 2474 C C . ASP A 1 310 ? 4.093 18.901 -19.461 1.00 83.12 310 ASP A C 1
ATOM 2476 O O . ASP A 1 310 ? 3.268 18.373 -20.212 1.00 83.12 310 ASP A O 1
ATOM 2480 N N . GLU A 1 311 ? 3.864 20.092 -18.888 1.00 82.50 311 GLU A N 1
ATOM 2481 C CA . GLU A 1 311 ? 2.720 20.941 -19.247 1.00 82.50 311 GLU A CA 1
ATOM 2482 C C . GLU A 1 311 ? 2.952 21.633 -20.585 1.00 82.50 311 GLU A C 1
ATOM 2484 O O . GLU A 1 311 ? 2.063 21.617 -21.433 1.00 82.50 311 GLU A O 1
ATOM 2489 N N . ASP A 1 312 ? 4.153 22.163 -20.822 1.00 85.12 312 ASP A N 1
ATOM 2490 C CA . ASP A 1 312 ? 4.504 22.794 -22.099 1.00 85.12 312 ASP A CA 1
ATOM 2491 C C . ASP A 1 312 ? 4.330 21.821 -23.273 1.00 85.12 312 ASP A C 1
ATOM 2493 O O . ASP A 1 312 ? 3.849 22.203 -24.340 1.00 85.12 312 ASP A O 1
ATOM 2497 N N . TYR A 1 313 ? 4.650 20.539 -23.063 1.00 83.06 313 TYR A N 1
ATOM 2498 C CA . TYR A 1 313 ? 4.467 19.482 -24.060 1.00 83.06 313 TYR A CA 1
ATOM 2499 C C . TYR A 1 313 ? 2.992 19.217 -24.421 1.00 83.06 313 TYR A C 1
ATOM 2501 O O . TYR A 1 313 ? 2.693 18.748 -25.521 1.00 83.06 313 TYR A O 1
ATOM 2509 N N . ARG A 1 314 ? 2.052 19.521 -23.518 1.00 84.25 314 ARG A N 1
ATOM 2510 C CA . ARG A 1 314 ? 0.608 19.378 -23.764 1.00 84.25 314 ARG A CA 1
ATOM 2511 C C . ARG A 1 314 ? 0.085 20.445 -24.727 1.00 84.25 314 ARG A C 1
ATOM 2513 O O . ARG A 1 314 ? -0.874 20.177 -25.454 1.00 84.25 314 ARG A O 1
ATOM 2520 N N . TYR A 1 315 ? 0.668 21.641 -24.714 1.00 85.12 315 TYR A N 1
ATOM 2521 C CA . TYR A 1 315 ? 0.197 22.771 -25.508 1.00 85.12 315 TYR A CA 1
ATOM 2522 C C . TYR A 1 315 ? 0.854 22.813 -26.888 1.00 85.12 315 TYR A C 1
ATOM 2524 O O . TYR A 1 315 ? 2.015 22.456 -27.075 1.00 85.12 315 TYR A O 1
ATOM 2532 N N . ILE A 1 316 ? 0.095 23.275 -27.883 1.00 82.25 316 ILE A N 1
ATOM 2533 C CA . ILE A 1 316 ? 0.638 23.510 -29.221 1.00 82.25 316 ILE A CA 1
ATOM 2534 C C . ILE A 1 316 ? 1.526 24.760 -29.142 1.00 82.25 316 ILE A C 1
ATOM 2536 O O . ILE A 1 316 ? 1.026 25.811 -28.736 1.00 82.25 316 ILE A O 1
ATOM 2540 N N . PRO A 1 317 ? 2.816 24.683 -29.522 1.00 82.12 317 PRO A N 1
ATOM 2541 C CA . PRO A 1 317 ? 3.693 25.844 -29.490 1.00 82.12 317 PRO A CA 1
ATOM 2542 C C . PRO A 1 317 ? 3.170 26.949 -30.408 1.00 82.12 317 PRO A C 1
ATOM 2544 O O . PRO A 1 317 ? 2.909 26.703 -31.587 1.00 82.12 317 PRO A O 1
ATOM 2547 N N . ASP A 1 318 ? 3.080 28.174 -29.894 1.00 87.06 318 ASP A N 1
ATOM 2548 C CA . ASP A 1 318 ? 2.746 29.335 -30.714 1.00 87.06 318 ASP A CA 1
ATOM 2549 C C . ASP A 1 318 ? 3.945 29.704 -31.602 1.00 87.06 318 ASP A C 1
ATOM 2551 O O . ASP A 1 318 ? 4.954 30.255 -31.144 1.00 87.06 318 ASP A O 1
ATOM 2555 N N . LEU A 1 319 ? 3.852 29.344 -32.887 1.00 87.62 319 LEU A N 1
ATOM 2556 C CA . LEU A 1 319 ? 4.895 29.621 -33.873 1.00 87.62 319 LEU A CA 1
ATOM 2557 C C . LEU A 1 319 ? 5.127 31.123 -34.051 1.00 87.62 319 LEU A C 1
ATOM 2559 O O . LEU A 1 319 ? 6.272 31.524 -34.247 1.00 87.62 319 LEU A O 1
ATOM 2563 N N . LEU A 1 320 ? 4.078 31.946 -33.971 1.00 89.81 320 LEU A N 1
ATOM 2564 C CA . LEU A 1 320 ? 4.202 33.390 -34.166 1.00 89.81 320 LEU A CA 1
ATOM 2565 C C . LEU A 1 320 ? 4.954 34.016 -32.998 1.00 89.81 320 LEU A C 1
ATOM 2567 O O . LEU A 1 320 ? 5.864 34.816 -33.208 1.00 89.81 320 LEU A O 1
ATOM 2571 N N . LEU A 1 321 ? 4.627 33.610 -31.769 1.00 89.06 321 LEU A N 1
ATOM 2572 C CA . LEU A 1 321 ? 5.337 34.078 -30.583 1.00 89.06 321 LEU A CA 1
ATOM 2573 C C . LEU A 1 321 ? 6.819 33.683 -30.626 1.00 89.06 321 LEU A C 1
ATOM 2575 O O . LEU A 1 321 ? 7.678 34.522 -30.359 1.00 89.06 321 LEU A O 1
ATOM 2579 N N . LYS A 1 322 ? 7.132 32.438 -31.013 1.00 89.00 322 LYS A N 1
ATOM 2580 C CA . LYS A 1 322 ? 8.525 31.990 -31.177 1.00 89.00 322 LYS A CA 1
ATOM 2581 C C . LYS A 1 322 ? 9.264 32.779 -32.255 1.00 89.00 322 LYS A C 1
ATOM 2583 O O . LYS A 1 322 ? 10.365 33.249 -31.991 1.00 89.00 322 LYS A O 1
ATOM 2588 N N . GLN A 1 323 ? 8.645 32.994 -33.415 1.00 92.25 323 GLN A N 1
ATOM 2589 C CA . GLN A 1 323 ? 9.219 33.810 -34.489 1.00 92.25 323 GLN A CA 1
ATOM 2590 C C . GLN A 1 323 ? 9.501 35.238 -34.017 1.00 92.25 323 GLN A C 1
ATOM 2592 O O . GLN A 1 323 ? 10.589 35.754 -34.241 1.00 92.25 323 GLN A O 1
ATOM 2597 N N . LYS A 1 324 ? 8.569 35.864 -33.290 1.00 91.38 324 LYS A N 1
ATOM 2598 C CA . LYS A 1 324 ? 8.758 37.218 -32.747 1.00 91.38 324 LYS A CA 1
ATOM 2599 C C . LYS A 1 324 ? 9.857 37.280 -31.686 1.00 91.38 324 LYS A C 1
ATOM 2601 O O . LYS A 1 324 ? 10.607 38.250 -31.644 1.00 91.38 324 LYS A O 1
ATOM 2606 N N . GLN A 1 325 ? 9.992 36.252 -30.851 1.00 91.31 325 GLN A N 1
ATOM 2607 C CA . GLN A 1 325 ? 11.094 36.149 -29.891 1.00 91.31 325 GLN A CA 1
ATOM 2608 C C . GLN A 1 325 ? 12.448 35.949 -30.583 1.00 91.31 325 GLN A C 1
ATOM 2610 O O . GLN A 1 325 ? 13.441 36.532 -30.153 1.00 91.31 325 GLN A O 1
ATOM 2615 N N . GLU A 1 326 ? 12.508 35.141 -31.640 1.00 90.75 326 GLU A N 1
ATOM 2616 C CA . GLU A 1 326 ? 13.716 34.946 -32.449 1.00 90.75 326 GLU A CA 1
ATOM 2617 C C . GLU A 1 326 ? 14.098 36.217 -33.211 1.00 90.75 326 GLU A C 1
ATOM 2619 O O . GLU A 1 326 ? 15.268 36.594 -33.202 1.00 90.75 326 GLU A O 1
ATOM 2624 N N . GLU A 1 327 ? 13.123 36.927 -33.784 1.00 88.62 327 GLU A N 1
ATOM 2625 C CA . GLU A 1 327 ? 13.317 38.251 -34.378 1.00 88.62 327 GLU A CA 1
ATOM 2626 C C . GLU A 1 327 ? 13.911 39.217 -33.343 1.00 88.62 327 GLU A C 1
ATOM 2628 O O . GLU A 1 327 ? 14.941 39.832 -33.607 1.00 88.62 327 GLU A O 1
ATOM 2633 N N . LEU A 1 328 ? 13.348 39.292 -32.134 1.00 86.88 328 LEU A N 1
ATOM 2634 C CA . LEU A 1 328 ? 13.851 40.172 -31.075 1.00 86.88 328 LEU A CA 1
ATOM 2635 C C . LEU A 1 328 ? 15.271 39.793 -30.618 1.00 86.88 328 LEU A C 1
ATOM 2637 O O . LEU A 1 328 ? 16.126 40.664 -30.494 1.00 86.88 328 LEU A O 1
ATOM 2641 N N . LYS A 1 329 ? 15.569 38.496 -30.475 1.00 88.88 329 LYS A N 1
ATOM 2642 C CA . LYS A 1 329 ? 16.934 38.011 -30.200 1.00 88.88 329 LYS A CA 1
ATOM 2643 C C . LYS A 1 329 ? 17.900 38.326 -31.340 1.00 88.88 329 LYS A C 1
ATOM 2645 O O . LYS A 1 329 ? 19.067 38.617 -31.100 1.00 88.88 329 LYS A O 1
ATOM 2650 N N . SER A 1 330 ? 17.437 38.272 -32.587 1.00 84.62 330 SER A N 1
ATOM 2651 C CA . SER A 1 330 ? 18.260 38.626 -33.744 1.00 84.62 330 SER A CA 1
ATOM 2652 C C . SER A 1 330 ? 18.577 40.122 -33.776 1.00 84.62 330 SER A C 1
ATOM 2654 O O . SER A 1 330 ? 19.693 40.492 -34.138 1.00 84.62 330 SER A O 1
ATOM 2656 N N . LEU A 1 331 ? 17.635 40.955 -33.317 1.00 81.38 331 LEU A N 1
ATOM 2657 C CA . LEU A 1 331 ? 17.785 42.398 -33.149 1.00 81.38 331 LEU A CA 1
ATOM 2658 C C . LEU A 1 331 ? 18.709 42.770 -31.985 1.00 81.38 331 LEU A C 1
ATOM 2660 O O . LEU A 1 331 ? 19.168 43.903 -31.943 1.00 81.38 331 LEU A O 1
ATOM 2664 N N . ASP A 1 332 ? 19.030 41.857 -31.067 1.00 79.38 332 ASP A N 1
ATOM 2665 C CA . ASP A 1 332 ? 20.062 42.072 -30.041 1.00 79.38 332 ASP A CA 1
ATOM 2666 C C . ASP A 1 332 ? 21.492 41.886 -30.575 1.00 79.38 332 ASP A C 1
ATOM 2668 O O . ASP A 1 332 ? 22.452 42.306 -29.927 1.00 79.38 332 ASP A O 1
ATOM 2672 N N . ASN A 1 333 ? 21.666 41.325 -31.779 1.00 82.00 333 ASN A N 1
ATOM 2673 C CA . ASN A 1 333 ? 22.985 41.225 -32.395 1.00 82.00 333 ASN A CA 1
ATOM 2674 C C . ASN A 1 333 ? 23.457 42.604 -32.904 1.00 82.00 333 ASN A C 1
ATOM 2676 O O . ASN A 1 333 ? 22.778 43.213 -33.738 1.00 82.00 333 ASN A O 1
ATOM 2680 N N . PRO A 1 334 ? 24.660 43.076 -32.521 1.00 77.12 334 PRO A N 1
ATOM 2681 C CA . PRO A 1 334 ? 25.141 44.423 -32.858 1.00 77.12 334 PRO A CA 1
ATOM 2682 C C . PRO A 1 334 ? 25.306 44.644 -34.371 1.00 77.12 334 PRO A C 1
ATOM 2684 O O . PRO A 1 334 ? 25.120 45.746 -34.878 1.00 77.12 334 PRO A O 1
ATOM 2687 N N . ILE A 1 335 ? 25.595 43.576 -35.121 1.00 75.88 335 ILE A N 1
ATOM 2688 C CA . ILE A 1 335 ? 25.690 43.607 -36.589 1.00 75.88 335 ILE A CA 1
ATOM 2689 C C . ILE A 1 335 ? 24.318 43.891 -37.220 1.00 75.88 335 ILE A C 1
ATOM 2691 O O . ILE A 1 335 ? 24.217 44.653 -38.178 1.00 75.88 335 ILE A O 1
ATOM 2695 N N . VAL A 1 336 ? 23.254 43.301 -36.670 1.00 74.88 336 VAL A N 1
ATOM 2696 C CA . VAL A 1 336 ? 21.883 43.466 -37.169 1.00 74.88 336 VAL A CA 1
ATOM 2697 C C . VAL A 1 336 ? 21.353 44.858 -36.812 1.00 74.88 336 VAL A C 1
ATOM 2699 O O . VAL A 1 336 ? 20.771 45.514 -37.673 1.00 74.88 336 VAL A O 1
ATOM 2702 N N . ARG A 1 337 ? 21.642 45.363 -35.603 1.00 72.31 337 ARG A N 1
ATOM 2703 C CA . ARG A 1 337 ? 21.295 46.738 -35.184 1.00 72.31 337 ARG A CA 1
ATOM 2704 C C . ARG A 1 337 ? 21.931 47.811 -36.063 1.00 72.31 337 ARG A C 1
ATOM 2706 O O . ARG A 1 337 ? 21.237 48.727 -36.500 1.00 72.31 337 ARG A O 1
ATOM 2713 N N . ARG A 1 338 ? 23.221 47.656 -36.383 1.00 73.06 338 ARG A N 1
ATOM 2714 C CA . ARG A 1 338 ? 23.951 48.572 -37.273 1.00 73.06 338 ARG A CA 1
ATOM 2715 C C . ARG A 1 338 ? 23.388 48.556 -38.700 1.00 73.06 338 ARG A C 1
ATOM 2717 O O . ARG A 1 338 ? 23.237 49.605 -39.313 1.00 73.06 338 ARG A O 1
ATOM 2724 N N . ASN A 1 339 ? 23.011 47.384 -39.217 1.00 76.50 339 ASN A N 1
ATOM 2725 C CA . ASN A 1 339 ? 22.400 47.257 -40.548 1.00 76.50 339 ASN A CA 1
ATOM 2726 C C . ASN A 1 339 ? 20.980 47.850 -40.630 1.00 76.50 339 ASN A C 1
ATOM 2728 O O . ASN A 1 339 ? 20.548 48.246 -41.709 1.00 76.50 339 ASN A O 1
ATOM 2732 N N . LEU A 1 340 ? 20.261 47.918 -39.506 1.00 78.00 340 LEU A N 1
ATOM 2733 C CA . LEU A 1 340 ? 18.933 48.533 -39.397 1.00 78.00 340 LEU A CA 1
ATOM 2734 C C . LEU A 1 340 ? 18.985 50.032 -39.054 1.00 78.00 340 LEU A C 1
ATOM 2736 O O . LEU A 1 340 ? 17.938 50.672 -38.970 1.00 78.00 340 LEU A O 1
ATOM 2740 N N . GLY A 1 341 ? 20.187 50.598 -38.881 1.00 70.62 341 GLY A N 1
ATOM 2741 C CA . GLY A 1 341 ? 20.400 52.021 -38.605 1.00 70.62 341 GLY A CA 1
ATOM 2742 C C . GLY A 1 341 ? 19.984 52.453 -37.198 1.00 70.62 341 GLY A C 1
ATOM 2743 O O . GLY A 1 341 ? 19.617 53.609 -37.004 1.00 70.62 341 GLY A O 1
ATOM 2744 N N . TRP A 1 342 ? 19.973 51.525 -36.237 1.00 66.12 342 TRP A N 1
ATOM 2745 C CA . TRP A 1 342 ? 19.603 51.799 -34.842 1.00 66.12 342 TRP A CA 1
ATOM 2746 C C . TRP A 1 342 ? 20.809 52.209 -33.975 1.00 66.12 342 TRP A C 1
ATOM 2748 O O . TRP A 1 342 ? 20.608 52.722 -32.877 1.00 66.12 342 TRP A O 1
ATOM 2758 N N . GLU A 1 343 ? 22.033 52.023 -34.487 1.00 55.31 343 GLU A N 1
ATOM 2759 C CA . GLU A 1 343 ? 23.321 52.479 -33.931 1.00 55.31 343 GLU A CA 1
ATOM 2760 C C . GLU A 1 343 ? 24.268 52.977 -35.030 1.00 55.31 343 GLU A C 1
ATOM 2762 O O . GLU A 1 343 ? 24.351 52.304 -36.090 1.00 55.31 343 GLU A O 1
#

Mean predicted aligned error: 18.53 Å

Sequence (343 aa):
MYGGQSAYDSLIDVCLNSAMANVRTLSMEQLNELLYNESRLDSLIDSLPQIRCLPTEREAGLAQNKSLAEWNLAQEPKLDQLRMQVKTLHEQAVALRTETETLKARLDEISSSKSLDTTSNLLQVAAQEADDDAEGTTKAFLSGAISAEQFLKDLLEKKTLAHLRHLLRRILSRRLSTLREMAGAQDPEVLYEPKFPDTREYPEYDLLNVRIQGYDFTYIEKFQGYIDRMARRFNFKVVESYAVAAQTQRVVVYKPNSTIVDNEVKLALYDRVVRLSNVAAPRLQLFITLVETHIPVGVTVTFKQHENADEDYRYIPDLLLKQKQEELKSLDNPIVRRNLGWE

InterPro domains:
  IPR009851 Modifier of rudimentary, Modr [PF07200] (25-166)
  IPR009851 Modifier of rudimentary, Modr [PS51314] (97-186)
  IPR027486 Small ribosomal subunit protein uS10 domain [PF00338] (209-303)
  IPR027486 Small ribosomal subunit protein uS10 domain [SM01403] (209-304)
  IPR027487 Large ribosomal subunit protein mL48 [PTHR13473] (178-329)
  IPR036838 Small ribosomal subunit protein uS10 domain superfamily [SSF54999] (208-303)

Secondary structure (DSSP, 8-state):
---SHHHHHHHHHHHHHHHHHHHTTS-HHHHHHHHH-HHHHHHHHHH-HHHHTHHHHHHHHHHHHHHHHHHHHHHHHHHHHHHHHHHHHHHHHHHHHHHHHHHHHHHHHHHHHT-HHHHHHHHHHHHHHHHHHHHHHHHHHHTT-S-HHHHHHHHHHHHHHHHHHHHHHHHHHHHHHHHHHHH----GGGGTS-------PPPEEEEEEEEEEES-HHHHHHHHHHHHHHHHHTT-EEEEEEEEEEEEEEEEEEPTTSSSEEEEEEEEEEEEEEEEEEEEHHHHHHHHHHHHHTPPTTEEEEEEE--HHHHHTTSPP-HHHHHHHHHHHHHTSHHHHHHTT--

Foldseek 3Di:
DPDPPVVVVVLVVVLVVQLVVVVVPDDPVVNVVVVVPVVVVVVSSCPRPSNVCVVVVVVVVVVVVVVVVVVVVVCVVVVVVVVVVVVVVVVVVVVVVVVLVVVVVVVCVVCVCPPLVVVLVVLVVVLVVLVVVLVVLVVCVVVVNDDPVVSVVSNVVSVVVSVVSVVVSVVSVVVVVVVDVVVPPDPPCVVRDPDDPDPDDFDWAFKKKKKKKFQDPVLRVVLLVVLVVVCVVLVWDWDDKDWAAWDWDWDFDDDPPDPDTDDIDITTMTMIITMTGGHGPVSVVVSVVVSVVPDDPGMDIDMDRDDVVVVVNRDDDDPVVVVVVVVVVVCPDPVNCVVVVVD

pLDDT: mean 86.31, std 10.2, range [35.5, 96.69]

Solvent-accessible surface area (backbone atoms only — not comparable to full-atom values): 19342 Å² total; per-residue (Å²): 144,88,74,64,67,71,56,54,54,53,49,51,53,53,49,50,53,55,52,50,56,57,58,71,72,55,52,74,70,56,50,51,50,45,74,77,30,66,73,57,45,52,52,53,53,60,64,33,68,77,59,59,43,47,64,57,52,49,52,50,51,51,51,50,52,48,52,52,52,52,52,53,58,66,46,46,63,59,52,50,52,50,50,50,51,51,50,53,51,47,52,51,51,51,54,52,47,54,50,51,52,54,52,47,51,54,47,50,52,53,45,56,69,66,22,75,64,48,51,50,51,52,41,50,51,57,20,50,53,31,45,52,52,30,51,48,50,52,54,37,43,77,72,63,77,48,54,73,71,59,43,56,54,54,40,51,58,29,45,54,51,18,53,50,36,48,50,52,47,54,53,50,54,55,50,50,56,54,51,53,65,72,61,53,90,67,60,75,63,68,80,78,45,84,82,75,78,83,82,78,82,72,64,61,43,67,48,37,32,42,36,42,35,28,63,57,65,72,61,52,56,57,46,52,54,49,51,54,56,47,39,52,73,73,68,33,46,70,76,49,75,51,78,45,84,60,50,75,44,82,46,72,44,57,39,88,98,49,90,51,76,67,47,80,46,79,47,47,39,37,38,36,40,40,32,36,28,61,40,47,49,76,59,46,55,56,49,52,56,54,50,64,77,66,58,56,90,75,51,50,76,47,83,43,73,65,52,72,68,65,56,57,69,66,50,83,80,59,62,67,61,51,51,53,51,50,51,53,57,49,56,67,36,69,71,49,27,43,76,71,67,77,99

Organism: Angiostrongylus costaricensis (NCBI:txid334426)

Nearest PDB structures (foldseek):
  8any-assembly1_f  TM=8.014E-01  e=5.235E-13  Homo sapiens
  6ydp-assembly1_Bk  TM=8.611E-01  e=2.778E-11  Sus scrofa
  8oiq-assembly1_Bw  TM=8.277E-01  e=9.158E-12  Sus scrofa
  8pk0-assembly1_f  TM=6.980E-01  e=1.957E-11  Homo sapiens
  6gb2-assembly1_Bk  TM=8.085E-01  e=9.237E-10  Sus scrofa